Protein AF-A0A7K0WS54-F1 (afdb_monomer)

Foldseek 3Di:
DDDDPDDDPPVNCVVVLVVLCVLVVLVQLVVQLVLCVLLVHQSVVSSLQQVVQQVVCVVVPPDPPDGGHDDSLLSNLNNPQVCLVPDPCNPLQVVLLVVLLVVLLVVCVVVVVLVVLVVCDPVNVVVSVVVSVVSSVLSCLCQQFVDQADDPDSVVRSVRCVVCVVRGDPLSNVLNVQLVVQLVVCCPPPNVSCSNVCSVVVSVVVCVVVVVPSNDDSVNVVDDPDDRDDDDHHDPVCNVSSNVSSNVSSVVVSSVVSVVVVVDDD

Radius of gyration: 20.31 Å; Cα contacts (8 Å, |Δi|>4): 237; chains: 1; bounding box: 54×41×49 Å

Solvent-accessible surface area (backbone atoms only — not comparable to full-atom values): 14912 Å² total; per-residue (Å²): 137,85,91,77,93,77,79,81,55,74,76,73,47,44,65,56,52,51,52,51,50,50,42,52,54,57,44,43,49,63,50,16,30,50,37,8,50,55,20,72,47,64,32,63,59,22,31,49,43,32,57,54,33,36,56,55,29,70,77,71,50,93,52,97,85,66,83,40,61,84,46,69,61,53,19,49,55,51,46,68,41,63,66,46,76,71,41,97,49,36,70,30,43,49,45,29,36,52,52,47,16,51,52,45,41,50,53,39,54,76,70,49,48,68,69,56,56,76,71,59,49,71,69,56,52,55,51,49,53,50,52,42,52,54,52,50,55,45,68,40,45,36,73,36,29,59,34,83,51,74,61,99,44,56,67,53,17,46,53,46,45,68,74,41,66,89,64,46,35,67,66,30,30,48,52,42,52,51,34,52,51,42,26,60,53,27,54,76,40,98,50,36,79,48,14,64,49,53,24,55,50,53,50,53,50,48,41,62,75,68,64,49,78,87,45,89,47,64,64,81,69,68,63,67,94,66,76,80,87,70,93,72,72,58,43,71,89,53,45,80,79,34,48,64,59,12,48,52,48,24,49,55,50,52,54,52,51,49,59,55,51,70,76,54,81,128

Nearest PDB structures (foldseek):
  6ki1-assembly1_A  TM=7.457E-01  e=1.272E-03  Synechocystis sp. PCC 6803
  6ki1-assembly2_B  TM=7.414E-01  e=1.843E-02  Synechocystis sp. PCC 6803

Structure (mmCIF, N/CA/C/O backbone):
data_AF-A0A7K0WS54-F1
#
_entry.id   AF-A0A7K0WS54-F1
#
loop_
_atom_site.group_PDB
_atom_site.id
_atom_site.type_symbol
_atom_site.label_atom_id
_atom_site.label_alt_id
_atom_site.label_comp_id
_atom_site.label_asym_id
_atom_site.label_entity_id
_atom_site.label_seq_id
_atom_site.pdbx_PDB_ins_code
_atom_site.Cartn_x
_atom_site.Cartn_y
_atom_site.Cartn_z
_atom_site.occupancy
_atom_site.B_iso_or_equiv
_atom_site.auth_seq_id
_atom_site.auth_comp_id
_atom_site.auth_asym_id
_atom_site.auth_atom_id
_atom_site.pdbx_PDB_model_num
ATOM 1 N N . MET A 1 1 ? -33.686 -0.704 20.981 1.00 41.41 1 MET A N 1
ATOM 2 C CA . MET A 1 1 ? -34.489 -1.834 21.505 1.00 41.41 1 MET A CA 1
ATOM 3 C C . MET A 1 1 ? -35.125 -2.502 20.296 1.00 41.41 1 MET A C 1
ATOM 5 O O . MET A 1 1 ? -35.564 -1.746 19.440 1.00 41.41 1 MET A O 1
ATOM 9 N N . ASN A 1 2 ? -35.085 -3.841 20.222 1.00 32.50 2 ASN A N 1
ATOM 10 C CA . ASN A 1 2 ? -35.044 -4.740 19.041 1.00 32.50 2 ASN A CA 1
ATOM 11 C C . ASN A 1 2 ? -33.571 -5.113 18.774 1.00 32.50 2 ASN A C 1
ATOM 13 O O . ASN A 1 2 ? -32.865 -4.358 18.126 1.00 32.50 2 ASN A O 1
ATOM 17 N N . THR A 1 3 ? -32.933 -6.088 19.431 1.00 40.28 3 THR A N 1
ATOM 18 C CA . THR A 1 3 ? -33.308 -7.467 19.821 1.00 40.28 3 THR A CA 1
ATOM 19 C C . THR A 1 3 ? -33.375 -8.477 18.665 1.00 40.28 3 THR A C 1
ATOM 21 O O . THR A 1 3 ? -34.248 -9.329 18.671 1.00 40.28 3 THR A O 1
ATOM 24 N N . GLU A 1 4 ? -32.425 -8.442 17.718 1.00 37.56 4 GLU A N 1
ATOM 25 C CA . GLU A 1 4 ? -32.180 -9.572 16.787 1.00 37.56 4 GLU A CA 1
ATOM 26 C C . GLU A 1 4 ? -30.700 -9.993 16.641 1.00 37.56 4 GLU A C 1
ATOM 28 O O . GLU A 1 4 ? -30.373 -10.875 15.858 1.00 37.56 4 GLU A O 1
ATOM 33 N N . ALA A 1 5 ? -29.776 -9.463 17.448 1.00 41.81 5 ALA A N 1
ATOM 34 C CA . ALA A 1 5 ? -28.351 -9.817 17.358 1.00 41.81 5 ALA A CA 1
ATOM 35 C C . ALA A 1 5 ? -27.956 -11.104 18.123 1.00 41.81 5 ALA A C 1
ATOM 37 O O . ALA A 1 5 ? -26.819 -11.221 18.579 1.00 41.81 5 ALA A O 1
ATOM 38 N N . ASN A 1 6 ? -28.876 -12.052 18.352 1.00 46.09 6 ASN A N 1
ATOM 39 C CA . ASN A 1 6 ? -28.563 -13.226 19.178 1.00 46.09 6 ASN A CA 1
ATOM 40 C C . ASN A 1 6 ? -29.439 -14.462 18.877 1.00 46.09 6 ASN A C 1
ATOM 42 O O . ASN A 1 6 ? -30.352 -14.770 19.640 1.00 46.09 6 ASN A O 1
ATOM 46 N N . SER A 1 7 ? -29.159 -15.209 17.797 1.00 41.28 7 SER A N 1
ATOM 47 C CA . SER A 1 7 ? -29.629 -16.611 17.708 1.00 41.28 7 SER A CA 1
ATOM 48 C C . SER A 1 7 ? -28.859 -17.576 16.789 1.00 41.28 7 SER A C 1
ATOM 50 O O . SER A 1 7 ? -29.160 -18.768 16.811 1.00 41.28 7 SER A O 1
ATOM 52 N N . THR A 1 8 ? -27.810 -17.178 16.060 1.00 47.66 8 THR A N 1
ATOM 53 C CA . THR A 1 8 ? -26.902 -18.175 15.456 1.00 47.66 8 THR A CA 1
ATOM 54 C C . THR A 1 8 ? -25.847 -18.574 16.482 1.00 47.66 8 THR A C 1
ATOM 56 O O . THR A 1 8 ? -24.913 -17.825 16.759 1.00 47.66 8 THR A O 1
ATOM 59 N N . SER A 1 9 ? -26.015 -19.748 17.098 1.00 48.16 9 SER A N 1
ATOM 60 C CA . SER A 1 9 ? -25.064 -20.335 18.053 1.00 48.16 9 SER A CA 1
ATOM 61 C C . SER A 1 9 ? -23.615 -20.145 17.582 1.00 48.16 9 SER A C 1
ATOM 63 O O . SER A 1 9 ? -23.278 -20.598 16.487 1.00 48.16 9 SER A O 1
ATOM 65 N N . LYS A 1 10 ? -22.746 -19.540 18.412 1.00 59.47 10 LYS A N 1
ATOM 66 C CA . LYS A 1 10 ? -21.295 -19.342 18.157 1.00 59.47 10 LYS A CA 1
ATOM 67 C C . LYS A 1 10 ? -20.573 -20.600 17.646 1.00 59.47 10 LYS A C 1
ATOM 69 O O . LYS A 1 10 ? -19.532 -20.506 17.009 1.00 59.47 10 LYS A O 1
ATOM 74 N N . ARG A 1 11 ? -21.109 -21.796 17.924 1.00 61.78 11 ARG A N 1
ATOM 75 C CA . ARG A 1 11 ? -20.569 -23.078 17.435 1.00 61.78 11 ARG A CA 1
ATOM 76 C C . ARG A 1 11 ? -20.927 -23.383 15.975 1.00 61.78 11 ARG A C 1
ATOM 78 O O . ARG A 1 11 ? -20.179 -24.097 15.318 1.00 61.78 11 ARG A O 1
ATOM 85 N N . SER A 1 12 ? -22.048 -22.862 15.475 1.00 66.69 12 SER A N 1
ATOM 86 C CA . SER A 1 12 ? -22.512 -23.062 14.093 1.00 66.69 12 SER A CA 1
ATOM 87 C C . SER A 1 12 ? -21.751 -22.199 13.079 1.00 66.69 12 SER A C 1
ATOM 89 O O . SER A 1 12 ? -21.496 -22.647 11.960 1.00 66.69 12 SER A O 1
ATOM 91 N N . THR A 1 13 ? -21.308 -21.003 13.483 1.00 81.62 13 THR A N 1
ATOM 92 C CA . THR A 1 13 ? -20.538 -20.098 12.617 1.00 81.62 13 THR A CA 1
ATOM 93 C C . THR A 1 13 ? -19.043 -20.386 12.660 1.00 81.62 13 THR A C 1
ATOM 95 O O . THR A 1 13 ? -18.383 -20.192 11.651 1.00 81.62 13 THR A O 1
ATOM 98 N N . PHE A 1 14 ? -18.516 -20.978 13.742 1.00 85.75 14 PHE A N 1
ATOM 99 C CA . PHE A 1 14 ? -17.076 -21.216 13.919 1.00 85.75 14 PHE A CA 1
ATOM 100 C C . PHE A 1 14 ? -16.382 -21.866 12.712 1.00 85.75 14 PHE A C 1
ATOM 102 O O . PHE A 1 14 ? -15.294 -21.447 12.333 1.00 85.75 14 PHE A O 1
ATOM 109 N N . ARG A 1 15 ? -16.996 -22.879 12.081 1.00 87.06 15 ARG A N 1
ATOM 110 C CA . ARG A 1 15 ? -16.405 -23.531 10.895 1.00 87.06 15 ARG A CA 1
ATOM 111 C C . ARG A 1 15 ? -16.358 -22.589 9.690 1.00 87.06 15 ARG A C 1
ATOM 113 O O . ARG A 1 15 ? -15.363 -22.578 8.972 1.00 87.06 15 ARG A O 1
ATOM 120 N N . HIS A 1 16 ? -17.415 -21.805 9.494 1.00 86.25 16 HIS A N 1
ATOM 121 C CA . HIS A 1 16 ? -17.507 -20.821 8.421 1.00 86.25 16 HIS A CA 1
ATOM 122 C C . HIS A 1 16 ? -16.521 -19.672 8.666 1.00 86.25 16 HIS A C 1
ATOM 124 O O . HIS A 1 16 ? -15.717 -19.378 7.786 1.00 86.25 16 HIS A O 1
ATOM 130 N N . ASP A 1 17 ? -16.479 -19.136 9.886 1.00 88.38 17 ASP A N 1
ATOM 131 C CA . ASP A 1 17 ? -15.574 -18.061 10.303 1.00 88.38 17 ASP A CA 1
ATOM 132 C C . ASP A 1 17 ? -14.103 -18.492 10.199 1.00 88.38 17 ASP A C 1
ATOM 134 O O . ASP A 1 17 ? -13.273 -17.750 9.680 1.00 88.38 17 ASP A O 1
ATOM 138 N N . ALA A 1 18 ? -13.775 -19.722 10.611 1.00 89.88 18 ALA A N 1
ATOM 139 C CA . ALA A 1 18 ? -12.428 -20.271 10.474 1.00 89.88 18 ALA A CA 1
ATOM 140 C C . ALA A 1 18 ? -12.023 -20.441 9.002 1.00 89.88 18 ALA A C 1
ATOM 142 O O . ALA A 1 18 ? -10.899 -20.104 8.633 1.00 89.88 18 ALA A O 1
ATOM 143 N N . SER A 1 19 ? -12.931 -20.930 8.150 1.00 90.06 19 SER A N 1
ATOM 144 C CA . SER A 1 19 ? -12.656 -21.071 6.716 1.00 90.06 19 SER A CA 1
ATOM 145 C C . SER A 1 19 ? -12.472 -19.716 6.026 1.00 90.06 19 SER A C 1
ATOM 147 O O . SER A 1 19 ? -11.516 -19.540 5.274 1.00 90.06 19 SER A O 1
ATOM 149 N N . ALA A 1 20 ? -13.320 -18.734 6.341 1.00 88.12 20 ALA A N 1
ATOM 150 C CA . ALA A 1 20 ? -13.227 -17.381 5.809 1.00 88.12 20 ALA A CA 1
ATOM 151 C C . ALA A 1 20 ? -11.957 -16.674 6.301 1.00 88.12 20 ALA A C 1
ATOM 153 O O . ALA A 1 20 ? -11.246 -16.068 5.505 1.00 88.12 20 ALA A O 1
ATOM 154 N N . GLY A 1 21 ? -11.626 -16.811 7.588 1.00 89.69 21 GLY A N 1
ATOM 155 C CA . GLY A 1 21 ? -10.404 -16.271 8.176 1.00 89.69 21 GLY A CA 1
ATOM 156 C C . GLY A 1 21 ? -9.136 -16.876 7.572 1.00 89.69 21 GLY A C 1
ATOM 157 O O . GLY A 1 21 ? -8.181 -16.149 7.319 1.00 89.69 21 GLY A O 1
ATOM 158 N N . LEU A 1 22 ? -9.130 -18.179 7.272 1.00 91.81 22 LEU A N 1
ATOM 159 C CA . LEU A 1 22 ? -8.006 -18.830 6.593 1.00 91.81 22 LEU A CA 1
ATOM 160 C C . LEU A 1 22 ? -7.841 -18.314 5.160 1.00 91.81 22 LEU A C 1
ATOM 162 O O . LEU A 1 22 ? -6.728 -18.000 4.749 1.00 91.81 22 LEU A O 1
ATOM 166 N N . VAL A 1 23 ? -8.939 -18.190 4.414 1.00 91.31 23 VAL A N 1
ATOM 167 C CA . VAL A 1 23 ? -8.938 -17.630 3.055 1.00 91.31 23 VAL A CA 1
ATOM 168 C C . VAL A 1 23 ? -8.426 -16.187 3.058 1.00 91.31 23 VAL A C 1
ATOM 170 O O . VAL A 1 23 ? -7.493 -15.874 2.322 1.00 91.31 23 VAL A O 1
ATOM 173 N N . LEU A 1 24 ? -8.980 -15.328 3.920 1.00 89.69 24 LEU A N 1
ATOM 174 C CA . LEU A 1 24 ? -8.547 -13.935 4.080 1.00 89.69 24 LEU A CA 1
ATOM 175 C C . LEU A 1 24 ? -7.081 -13.850 4.521 1.00 89.69 24 LEU A C 1
ATOM 177 O O . LEU A 1 24 ? -6.331 -13.014 4.025 1.00 89.69 24 LEU A O 1
ATOM 181 N N . GLY A 1 25 ? -6.657 -14.747 5.414 1.00 91.31 25 GLY A N 1
ATOM 182 C CA . GLY A 1 25 ? -5.275 -14.872 5.858 1.00 91.31 25 GLY A CA 1
ATOM 183 C C . GLY A 1 25 ? -4.332 -15.210 4.706 1.00 91.31 25 GLY A C 1
ATOM 184 O O . GLY A 1 25 ? -3.322 -14.534 4.528 1.00 91.31 25 GLY A O 1
ATOM 185 N N . LEU A 1 26 ? -4.677 -16.186 3.864 1.00 92.75 26 LEU A N 1
ATOM 186 C CA . LEU A 1 26 ? -3.876 -16.518 2.684 1.00 92.75 26 LEU A CA 1
ATOM 187 C C . LEU A 1 26 ? -3.842 -15.371 1.671 1.00 92.75 26 LEU A C 1
ATOM 189 O O . LEU A 1 26 ? -2.788 -15.097 1.105 1.00 92.75 26 LEU A O 1
ATOM 193 N N . GLN A 1 27 ? -4.965 -14.683 1.469 1.00 91.12 27 GLN A N 1
ATOM 194 C CA . GLN A 1 27 ? -5.063 -13.556 0.543 1.00 91.12 27 GLN A CA 1
ATOM 195 C C . GLN A 1 27 ? -4.278 -12.327 1.024 1.00 91.12 27 GLN A C 1
ATOM 197 O O . GLN A 1 27 ? -3.690 -11.623 0.206 1.00 91.12 27 GLN A O 1
ATOM 202 N N . SER A 1 28 ? -4.202 -12.108 2.340 1.00 91.31 28 SER A N 1
ATOM 203 C CA . SER A 1 28 ? -3.464 -10.985 2.928 1.00 91.31 28 SER A CA 1
ATOM 204 C C . SER A 1 28 ? -1.956 -11.029 2.682 1.00 91.31 28 SER A C 1
ATOM 206 O O . SER A 1 28 ? -1.306 -9.988 2.730 1.00 91.31 28 SER A O 1
ATOM 208 N N . VAL A 1 29 ? -1.386 -12.206 2.395 1.00 91.62 29 VAL A N 1
ATOM 209 C CA . VAL A 1 29 ? 0.052 -12.346 2.133 1.00 91.62 29 VAL A CA 1
ATOM 210 C C . VAL A 1 29 ? 0.468 -11.648 0.830 1.00 91.62 29 VAL A C 1
ATOM 212 O O . VAL A 1 29 ? 1.259 -10.705 0.906 1.00 91.62 29 VAL A O 1
ATOM 215 N N . PRO A 1 30 ? -0.034 -12.043 -0.360 1.00 91.50 30 PRO A N 1
ATOM 216 C CA . PRO A 1 30 ? 0.305 -11.350 -1.599 1.00 91.50 30 PRO A CA 1
ATOM 217 C C . PRO A 1 30 ? -0.182 -9.898 -1.599 1.00 91.50 30 PRO A C 1
ATOM 219 O O . PRO A 1 30 ? 0.532 -9.030 -2.093 1.00 91.50 30 PRO A O 1
ATOM 222 N N . ASP A 1 31 ? -1.347 -9.617 -1.010 1.00 92.00 31 ASP A N 1
ATOM 223 C CA . ASP A 1 31 ? -1.914 -8.265 -0.973 1.00 92.00 31 ASP A CA 1
ATOM 224 C C . ASP A 1 31 ? -1.082 -7.307 -0.099 1.00 92.00 31 ASP A C 1
ATOM 226 O O . ASP A 1 31 ? -0.750 -6.191 -0.504 1.00 92.00 31 ASP A O 1
ATOM 230 N N . GLY A 1 32 ? -0.624 -7.770 1.068 1.00 92.62 32 GLY A N 1
ATOM 231 C CA . GLY A 1 32 ? 0.274 -7.011 1.938 1.00 92.62 32 GLY A CA 1
ATOM 232 C C . GLY A 1 32 ? 1.630 -6.732 1.283 1.00 92.62 32 GLY A C 1
ATOM 233 O O . GLY A 1 32 ? 2.123 -5.604 1.352 1.00 92.62 32 GLY A O 1
ATOM 234 N N . LEU A 1 33 ? 2.212 -7.720 0.593 1.00 92.50 33 LEU A N 1
ATOM 235 C CA . LEU A 1 33 ? 3.459 -7.539 -0.163 1.00 92.50 33 LEU A CA 1
ATOM 236 C C . LEU A 1 33 ? 3.283 -6.528 -1.305 1.00 92.50 33 LEU A C 1
ATOM 238 O O . LEU A 1 33 ? 4.101 -5.617 -1.453 1.00 92.50 33 LEU A O 1
ATOM 242 N N . ALA A 1 34 ? 2.195 -6.646 -2.071 1.00 91.12 34 ALA A N 1
ATOM 243 C CA . ALA A 1 34 ? 1.856 -5.718 -3.145 1.00 91.12 34 ALA A CA 1
ATOM 244 C C . ALA A 1 34 ? 1.622 -4.295 -2.617 1.00 91.12 34 ALA A C 1
ATOM 246 O O . ALA A 1 34 ? 2.094 -3.332 -3.216 1.00 91.12 34 ALA A O 1
ATOM 247 N N . THR A 1 35 ? 0.966 -4.153 -1.464 1.00 91.94 35 THR A N 1
ATOM 248 C CA . THR A 1 35 ? 0.741 -2.861 -0.799 1.00 91.94 35 THR A CA 1
ATOM 249 C C . THR A 1 35 ? 2.061 -2.217 -0.360 1.00 91.94 35 THR A C 1
ATOM 251 O O . THR A 1 35 ? 2.243 -1.012 -0.534 1.00 91.94 35 THR A O 1
ATOM 254 N N . GLY A 1 36 ? 3.014 -3.000 0.158 1.00 92.00 36 GLY A N 1
ATOM 255 C CA . GLY A 1 36 ? 4.359 -2.509 0.478 1.00 92.00 36 GLY A CA 1
ATOM 256 C C . GLY A 1 36 ? 5.124 -2.031 -0.763 1.00 92.00 36 GLY A C 1
ATOM 257 O O . GLY A 1 36 ? 5.692 -0.939 -0.755 1.00 92.00 36 GLY A O 1
ATOM 258 N N . LEU A 1 37 ? 5.058 -2.794 -1.861 1.00 90.75 37 LEU A N 1
ATOM 259 C CA . LEU A 1 37 ? 5.630 -2.398 -3.155 1.00 90.75 37 LEU A CA 1
ATOM 260 C C . LEU A 1 37 ? 4.986 -1.121 -3.707 1.00 90.75 37 LEU A C 1
ATOM 262 O O . 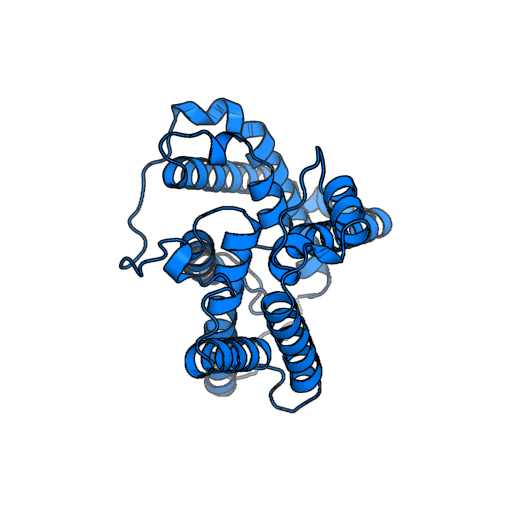LEU A 1 37 ? 5.688 -0.212 -4.144 1.00 90.75 37 LEU A O 1
ATOM 266 N N . LEU A 1 38 ? 3.656 -1.029 -3.648 1.00 89.94 38 LEU A N 1
ATOM 267 C CA . LEU A 1 38 ? 2.885 0.156 -4.034 1.00 89.94 38 LEU A CA 1
ATOM 268 C C . LEU A 1 38 ? 3.305 1.394 -3.243 1.00 89.94 38 LEU A C 1
ATOM 270 O O . LEU A 1 38 ? 3.328 2.489 -3.799 1.00 89.94 38 LEU A O 1
ATOM 274 N N . ALA A 1 39 ? 3.642 1.213 -1.967 1.00 91.19 39 ALA A N 1
ATOM 275 C CA . ALA A 1 39 ? 4.134 2.263 -1.090 1.00 91.19 39 ALA A CA 1
ATOM 276 C C . ALA A 1 39 ? 5.604 2.639 -1.328 1.00 91.19 39 ALA A C 1
ATOM 278 O O . ALA A 1 39 ? 6.087 3.586 -0.715 1.00 91.19 39 ALA A O 1
ATOM 279 N N . GLY A 1 40 ? 6.322 1.931 -2.207 1.00 88.75 40 GLY A N 1
ATOM 280 C CA . GLY A 1 40 ? 7.741 2.177 -2.465 1.00 88.75 40 GLY A CA 1
ATOM 281 C C . GLY A 1 40 ? 8.639 1.840 -1.272 1.00 88.75 40 GLY A C 1
ATOM 282 O O . GLY A 1 40 ? 9.717 2.417 -1.131 1.00 88.75 40 GLY A O 1
ATOM 283 N N . VAL A 1 41 ? 8.188 0.937 -0.399 1.00 90.25 41 VAL A N 1
ATOM 284 C CA . VAL A 1 41 ? 8.896 0.512 0.816 1.00 90.25 41 VAL A CA 1
ATOM 285 C C . VAL A 1 41 ? 9.228 -0.973 0.740 1.00 90.25 41 VAL A C 1
ATOM 287 O O . VAL A 1 41 ? 8.824 -1.667 -0.192 1.00 90.25 41 VAL A O 1
ATOM 290 N N . ASN A 1 42 ? 9.947 -1.493 1.739 1.00 89.69 42 ASN A N 1
ATOM 291 C CA . ASN A 1 42 ? 10.173 -2.932 1.834 1.00 89.69 42 ASN A CA 1
ATOM 292 C C . ASN A 1 42 ? 8.815 -3.680 1.828 1.00 89.69 42 ASN A C 1
ATOM 294 O O . ASN A 1 42 ? 7.979 -3.387 2.687 1.00 89.69 42 ASN A O 1
ATOM 298 N N . PRO A 1 43 ? 8.587 -4.654 0.925 1.00 91.12 43 PRO A N 1
ATOM 299 C CA . PRO A 1 43 ? 7.325 -5.397 0.832 1.00 91.12 43 PRO A CA 1
ATOM 300 C C . PRO A 1 43 ? 6.881 -6.033 2.153 1.00 91.12 43 PRO A C 1
ATOM 302 O O . PRO A 1 43 ? 5.688 -6.073 2.460 1.00 91.12 43 PRO A O 1
ATOM 305 N N . LEU A 1 44 ? 7.836 -6.464 2.986 1.00 90.50 44 LEU A N 1
ATOM 306 C CA . LEU A 1 44 ? 7.545 -7.028 4.304 1.00 90.50 44 LEU A CA 1
ATOM 307 C C . LEU A 1 44 ? 6.907 -6.012 5.250 1.00 90.50 44 LEU A C 1
ATOM 309 O O . LEU A 1 44 ? 6.134 -6.410 6.112 1.00 90.50 44 LEU A O 1
ATOM 313 N N . ALA A 1 45 ? 7.166 -4.711 5.088 1.00 90.56 45 ALA A N 1
ATOM 314 C CA . ALA A 1 45 ? 6.507 -3.687 5.895 1.00 90.56 45 ALA A CA 1
ATOM 315 C C . ALA A 1 45 ? 4.988 -3.673 5.654 1.00 90.56 45 ALA A C 1
ATOM 317 O O . ALA A 1 45 ? 4.222 -3.511 6.603 1.00 90.56 45 ALA A O 1
ATOM 318 N N . GLY A 1 46 ? 4.546 -3.908 4.413 1.00 92.19 46 GLY A N 1
ATOM 319 C CA . GLY A 1 46 ? 3.126 -4.050 4.087 1.00 92.19 46 GLY A CA 1
ATOM 320 C C . GLY A 1 46 ? 2.520 -5.314 4.701 1.00 92.19 46 GLY A C 1
ATOM 321 O O . GLY A 1 46 ? 1.486 -5.241 5.366 1.00 92.19 46 GLY A O 1
ATOM 322 N N . LEU A 1 47 ? 3.217 -6.451 4.584 1.00 91.56 47 LEU A N 1
ATOM 323 C CA . LEU A 1 47 ? 2.816 -7.713 5.218 1.00 91.56 47 LEU A CA 1
ATOM 324 C C . LEU A 1 47 ? 2.706 -7.587 6.749 1.00 91.56 47 LEU A C 1
ATOM 326 O O . LEU A 1 47 ? 1.700 -7.982 7.339 1.00 91.56 47 LEU A O 1
ATOM 330 N N . TYR A 1 48 ? 3.702 -6.987 7.403 1.00 91.12 48 TYR A N 1
ATOM 331 C CA . TYR A 1 48 ? 3.682 -6.734 8.846 1.00 91.12 48 TYR A CA 1
ATOM 332 C C . TYR A 1 48 ? 2.576 -5.758 9.245 1.00 91.12 48 TYR A C 1
ATOM 334 O O . TYR A 1 48 ? 1.933 -5.959 10.276 1.00 91.12 48 TYR A O 1
ATOM 342 N N . GLY A 1 49 ? 2.308 -4.745 8.417 1.00 91.06 49 GLY A N 1
ATOM 343 C CA . GLY A 1 49 ? 1.176 -3.842 8.593 1.00 91.06 49 GLY A CA 1
ATOM 344 C C . GLY A 1 49 ? -0.157 -4.590 8.618 1.00 91.06 49 GLY A C 1
ATOM 345 O O . GLY A 1 49 ? -0.981 -4.332 9.490 1.00 91.06 49 GLY A O 1
ATOM 346 N N . TYR A 1 50 ? -0.346 -5.573 7.735 1.00 91.00 50 TYR A N 1
ATOM 347 C CA . TYR A 1 50 ? -1.543 -6.419 7.725 1.00 91.00 50 TYR A CA 1
ATOM 348 C C . TYR A 1 50 ? -1.606 -7.336 8.949 1.00 91.00 50 TYR A C 1
ATOM 350 O O . TYR A 1 50 ? -2.668 -7.454 9.556 1.00 91.00 50 TYR A O 1
ATOM 358 N N . MET A 1 51 ? -0.487 -7.945 9.355 1.00 90.50 51 MET A N 1
ATOM 359 C CA . MET A 1 51 ? -0.439 -8.796 10.550 1.00 90.50 51 MET A CA 1
ATOM 360 C C . MET A 1 51 ? -0.831 -8.022 11.816 1.00 90.50 51 MET A C 1
ATOM 362 O O . MET A 1 51 ? -1.731 -8.433 12.548 1.00 90.50 51 MET A O 1
ATOM 366 N N . VAL A 1 52 ? -0.179 -6.884 12.070 1.00 90.38 52 VAL A N 1
ATOM 367 C CA . VAL A 1 52 ? -0.433 -6.062 13.262 1.00 90.38 52 VAL A CA 1
ATOM 368 C C . VAL A 1 52 ? -1.791 -5.362 13.163 1.00 90.38 52 VAL A C 1
ATOM 370 O O . VAL A 1 52 ? -2.538 -5.322 14.142 1.00 90.38 52 VAL A O 1
ATOM 373 N N . GLY A 1 53 ? -2.144 -4.850 11.982 1.00 89.88 53 GLY A N 1
ATOM 374 C CA . GLY A 1 53 ? -3.411 -4.171 11.707 1.00 89.88 53 GLY A CA 1
ATOM 375 C C . GLY A 1 53 ? -4.622 -5.083 11.877 1.00 89.88 53 GLY A C 1
ATOM 376 O O . GLY A 1 53 ? -5.570 -4.708 12.558 1.00 89.88 53 GLY A O 1
ATOM 377 N N . THR A 1 54 ? -4.564 -6.313 11.362 1.00 88.94 54 THR A N 1
ATOM 378 C CA . THR A 1 54 ? -5.669 -7.276 11.491 1.00 88.94 54 THR A CA 1
ATOM 379 C C . THR A 1 54 ? -5.869 -7.686 12.949 1.00 88.94 54 THR A C 1
ATOM 381 O O . THR A 1 54 ? -6.999 -7.692 13.434 1.00 88.94 54 THR A O 1
ATOM 384 N N . VAL A 1 55 ? -4.784 -7.974 13.682 1.00 89.06 55 VAL A N 1
ATOM 385 C CA . VAL A 1 55 ? -4.864 -8.357 15.103 1.00 89.06 55 VAL A CA 1
ATOM 386 C C . VAL A 1 55 ? -5.388 -7.200 15.951 1.00 89.06 55 VAL A C 1
ATOM 388 O O . VAL A 1 55 ? -6.337 -7.379 16.707 1.00 89.06 55 VAL A O 1
ATOM 391 N N . SER A 1 56 ? -4.817 -6.002 15.812 1.00 88.94 56 SER A N 1
ATOM 392 C CA . SER A 1 56 ? -5.275 -4.820 16.560 1.00 88.94 56 SER A CA 1
ATOM 393 C C . SER A 1 56 ? -6.709 -4.419 16.191 1.00 88.94 56 SER A C 1
ATOM 395 O O . SER A 1 56 ? -7.506 -4.078 17.069 1.00 88.94 56 SER A O 1
ATOM 397 N N . GLY A 1 57 ? -7.064 -4.531 14.911 1.00 87.06 57 GLY A N 1
ATOM 398 C CA . GLY A 1 57 ? -8.401 -4.295 14.387 1.00 87.06 57 GLY A CA 1
ATOM 399 C C . GLY A 1 57 ? -9.435 -5.262 14.948 1.00 87.06 57 GLY A C 1
ATOM 400 O O . GLY A 1 57 ? -10.516 -4.812 15.314 1.00 87.06 57 GLY A O 1
ATOM 401 N N . ALA A 1 58 ? -9.102 -6.545 15.106 1.00 86.44 58 ALA A N 1
ATOM 402 C CA . ALA A 1 58 ? -10.012 -7.546 15.665 1.00 86.44 58 ALA A CA 1
ATOM 403 C C . ALA A 1 58 ? -10.465 -7.222 17.102 1.00 86.4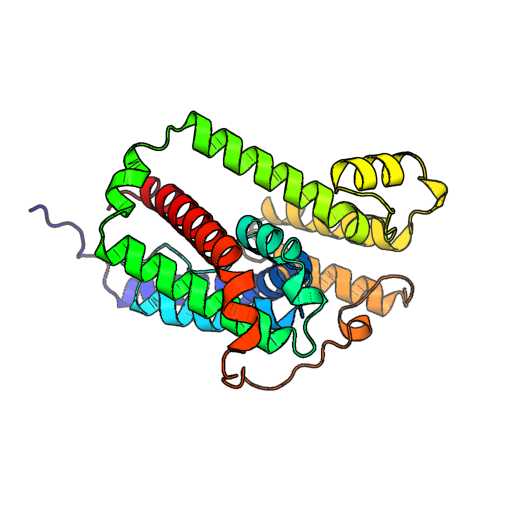4 58 ALA A C 1
ATOM 405 O O . ALA A 1 58 ? -11.584 -7.560 17.479 1.00 86.44 58 ALA A O 1
ATOM 406 N N . PHE A 1 59 ? -9.625 -6.546 17.895 1.00 86.69 59 PHE A N 1
ATOM 407 C CA . PHE A 1 59 ? -9.985 -6.099 19.248 1.00 86.69 59 PHE A CA 1
ATOM 408 C C . PHE A 1 59 ? -10.649 -4.718 19.287 1.00 86.69 59 PHE A C 1
ATOM 410 O O . PHE A 1 59 ? -11.393 -4.429 20.221 1.00 86.69 59 PHE A O 1
ATOM 417 N N . SER A 1 60 ? -10.358 -3.858 18.308 1.00 84.94 60 SER A N 1
ATOM 418 C CA . SER A 1 60 ? -10.737 -2.436 18.353 1.00 84.94 60 SER A CA 1
ATOM 419 C C . SER A 1 60 ? -11.953 -2.094 17.489 1.00 84.94 60 SER A C 1
ATOM 421 O O . SER A 1 60 ? -12.570 -1.046 17.676 1.00 84.94 60 SER A O 1
ATOM 423 N N . THR A 1 61 ? -12.288 -2.944 16.521 1.00 82.56 61 THR A N 1
ATOM 424 C CA . THR A 1 61 ? -13.340 -2.689 15.531 1.00 82.56 61 THR A CA 1
ATOM 425 C C . THR A 1 61 ? -14.695 -3.146 16.055 1.00 82.56 61 THR A C 1
ATOM 427 O O . THR A 1 61 ? -14.828 -4.229 16.616 1.00 82.56 61 THR A O 1
ATOM 430 N N . SER A 1 62 ? -15.727 -2.327 15.847 1.00 75.88 62 SER A N 1
ATOM 431 C CA . SER A 1 62 ? -17.101 -2.630 16.266 1.00 75.88 62 SER A CA 1
ATOM 432 C C . SER A 1 62 ? -17.875 -3.526 15.290 1.00 75.88 62 SER A C 1
ATOM 434 O O . SER A 1 62 ? -18.923 -4.048 15.658 1.00 75.88 62 SER A O 1
ATOM 436 N N . SER A 1 63 ? -17.379 -3.705 14.061 1.00 78.50 63 SER A N 1
ATOM 437 C CA . SER A 1 63 ? -17.974 -4.557 13.024 1.00 78.50 63 SER A CA 1
ATOM 438 C C . SER A 1 63 ? -17.229 -5.883 12.886 1.00 78.50 63 SER A C 1
ATOM 440 O O . SER A 1 63 ? -16.016 -5.901 12.684 1.00 78.50 63 SER A O 1
ATOM 442 N N . SER A 1 64 ? -17.969 -6.994 12.912 1.00 72.12 64 SER A N 1
ATOM 443 C CA . SER A 1 64 ? -17.434 -8.342 12.681 1.00 72.12 64 SER A CA 1
ATOM 444 C C . SER A 1 64 ? -17.057 -8.619 11.222 1.00 72.12 64 SER A C 1
ATOM 446 O O . SER A 1 64 ? -16.387 -9.610 10.953 1.00 72.12 64 SER A O 1
ATOM 448 N N . PHE A 1 65 ? -17.490 -7.773 10.282 1.00 76.06 65 PHE A N 1
ATOM 449 C CA . PHE A 1 65 ? -17.269 -7.963 8.843 1.00 76.06 65 PHE A CA 1
ATOM 450 C C . PHE A 1 65 ? -16.152 -7.080 8.274 1.00 76.06 65 PHE A C 1
ATOM 452 O O . PHE A 1 65 ? -15.766 -7.250 7.119 1.00 76.06 65 PHE A O 1
ATOM 459 N N . MET A 1 66 ? -15.630 -6.132 9.057 1.00 80.38 66 MET A N 1
ATOM 460 C CA . MET A 1 66 ? -14.618 -5.191 8.588 1.00 80.38 66 MET A CA 1
ATOM 461 C C . MET A 1 66 ? -13.207 -5.707 8.890 1.00 80.38 66 MET A C 1
ATOM 463 O O . MET A 1 66 ? -12.800 -5.797 10.046 1.00 80.38 66 MET A O 1
ATOM 467 N N . ALA A 1 67 ? -12.442 -6.002 7.839 1.00 80.31 67 ALA A N 1
ATOM 468 C CA . ALA A 1 67 ? -11.018 -6.300 7.950 1.00 80.31 67 ALA A CA 1
ATOM 469 C C . ALA A 1 67 ? -10.202 -4.996 7.978 1.00 80.31 67 ALA A C 1
ATOM 471 O O . ALA A 1 67 ? -10.355 -4.139 7.108 1.00 80.31 67 ALA A O 1
ATOM 472 N N . VAL A 1 68 ? -9.330 -4.841 8.978 1.00 85.88 68 VAL A N 1
ATOM 473 C CA . VAL A 1 68 ? -8.467 -3.658 9.126 1.00 85.88 68 VAL A CA 1
ATOM 474 C C . VAL A 1 68 ? -7.120 -3.921 8.469 1.00 85.88 68 VAL A C 1
ATOM 476 O O . VAL A 1 68 ? -6.304 -4.684 8.987 1.00 85.88 68 VAL A O 1
ATOM 479 N N . GLN A 1 69 ? -6.898 -3.292 7.318 1.00 87.12 69 GLN A N 1
ATOM 480 C CA . GLN A 1 69 ? -5.730 -3.508 6.467 1.00 87.12 69 GLN A CA 1
ATOM 481 C C . GLN A 1 69 ? -5.305 -2.204 5.773 1.00 87.12 69 GLN A C 1
ATOM 483 O O . GLN A 1 69 ? -6.070 -1.238 5.704 1.00 87.12 69 GLN A O 1
ATOM 488 N N . GLY A 1 70 ? -4.064 -2.160 5.280 1.00 85.56 70 GLY A N 1
ATOM 489 C CA . GLY A 1 70 ? -3.571 -1.029 4.491 1.00 85.56 70 GLY A CA 1
ATOM 490 C C . GLY A 1 70 ? -4.247 -0.983 3.121 1.00 85.56 70 GLY A C 1
ATOM 491 O O . GLY A 1 70 ? -4.384 -2.009 2.468 1.00 85.56 70 GLY A O 1
ATOM 492 N N . THR A 1 71 ? -4.655 0.201 2.670 1.00 89.62 71 THR A N 1
ATOM 493 C CA . THR A 1 71 ? -5.333 0.368 1.370 1.00 89.62 71 THR A CA 1
ATOM 494 C C . THR A 1 71 ? -4.359 0.816 0.285 1.00 89.62 71 THR A C 1
ATOM 496 O O . THR A 1 71 ? -3.384 1.515 0.571 1.00 89.62 71 THR A O 1
ATOM 499 N N . GLY A 1 72 ? -4.664 0.511 -0.982 1.00 89.06 72 GLY A N 1
ATOM 500 C CA . GLY A 1 72 ? -3.902 1.035 -2.122 1.00 89.06 72 GLY A CA 1
ATOM 501 C C . GLY A 1 72 ? -3.821 2.569 -2.127 1.00 89.06 72 GLY A C 1
ATOM 502 O O . GLY A 1 72 ? -2.774 3.128 -2.438 1.00 89.06 72 GLY A O 1
ATOM 503 N N . ALA A 1 73 ? -4.878 3.261 -1.682 1.00 88.81 73 ALA A N 1
ATOM 504 C CA . ALA A 1 73 ? -4.878 4.717 -1.519 1.00 88.81 73 ALA A CA 1
ATOM 505 C C . ALA A 1 73 ? -3.809 5.196 -0.524 1.00 88.81 73 ALA A C 1
ATOM 507 O O . ALA A 1 73 ? -3.043 6.111 -0.822 1.00 88.81 73 ALA A O 1
ATOM 508 N N . MET A 1 74 ? -3.743 4.561 0.652 1.00 92.62 74 MET A N 1
ATOM 509 C CA . MET A 1 74 ? -2.735 4.873 1.667 1.00 92.62 74 MET A CA 1
ATOM 510 C C . MET A 1 74 ? -1.333 4.560 1.162 1.00 92.62 74 MET A C 1
ATOM 512 O O . MET A 1 74 ? -0.445 5.391 1.316 1.00 92.62 74 MET A O 1
ATOM 516 N N . ALA A 1 75 ? -1.137 3.401 0.529 1.00 92.94 75 ALA A N 1
ATOM 517 C CA . ALA A 1 75 ? 0.154 3.026 -0.032 1.00 92.94 75 ALA A CA 1
ATOM 518 C C . ALA A 1 75 ? 0.646 4.077 -1.030 1.00 92.94 75 ALA A C 1
ATOM 520 O O . ALA A 1 75 ? 1.781 4.530 -0.953 1.00 92.94 75 ALA A O 1
ATOM 521 N N . MET A 1 76 ? -0.237 4.556 -1.904 1.00 88.88 76 MET A N 1
ATOM 522 C CA . MET A 1 76 ? 0.133 5.561 -2.895 1.00 88.88 76 MET A CA 1
ATOM 523 C C . MET A 1 76 ? 0.503 6.907 -2.271 1.00 88.88 76 MET A C 1
ATOM 525 O O . MET A 1 76 ? 1.405 7.555 -2.791 1.00 88.88 76 MET A O 1
ATOM 529 N N . LEU A 1 77 ? -0.142 7.302 -1.167 1.00 91.06 77 LEU A N 1
ATOM 530 C CA . LEU A 1 77 ? 0.270 8.478 -0.397 1.00 91.06 77 LEU A CA 1
ATOM 531 C C . LEU A 1 77 ? 1.636 8.278 0.255 1.00 91.06 77 LEU A C 1
ATOM 533 O O . LEU A 1 77 ? 2.457 9.186 0.208 1.00 91.06 77 LEU A O 1
ATOM 537 N N . VAL A 1 78 ? 1.891 7.101 0.837 1.00 94.19 78 VAL A N 1
ATOM 538 C CA . VAL A 1 78 ? 3.194 6.754 1.425 1.00 94.19 78 VAL A CA 1
ATOM 539 C C . VAL A 1 78 ? 4.298 6.832 0.366 1.00 94.19 78 VAL A C 1
ATOM 541 O O . VAL A 1 78 ? 5.344 7.414 0.636 1.00 94.19 78 VAL A O 1
ATOM 544 N N . ALA A 1 79 ? 4.044 6.345 -0.852 1.00 90.06 79 ALA A N 1
ATOM 545 C CA . ALA A 1 79 ? 5.005 6.391 -1.957 1.00 90.06 79 ALA A CA 1
ATOM 546 C C . ALA A 1 79 ? 5.445 7.813 -2.343 1.00 90.06 79 ALA A C 1
ATOM 548 O O . ALA A 1 79 ? 6.561 7.997 -2.828 1.00 90.06 79 ALA A O 1
ATOM 549 N N . ASP A 1 80 ? 4.592 8.813 -2.110 1.00 88.62 80 ASP A N 1
ATOM 550 C CA . ASP A 1 80 ? 4.864 10.211 -2.452 1.00 88.62 80 ASP A CA 1
ATOM 551 C C . ASP A 1 80 ? 5.556 10.985 -1.303 1.00 88.62 80 ASP A C 1
ATOM 553 O O . ASP A 1 80 ? 5.912 12.155 -1.458 1.00 88.62 80 ASP A O 1
ATOM 557 N N . VAL A 1 81 ? 5.805 10.353 -0.146 1.00 92.69 81 VAL A N 1
ATOM 558 C CA . VAL A 1 81 ? 6.515 10.985 0.980 1.00 92.69 81 VAL A CA 1
ATOM 559 C C . VAL A 1 81 ? 8.032 10.885 0.784 1.00 92.69 81 VAL A C 1
ATOM 561 O O . VAL A 1 81 ? 8.664 9.895 1.155 1.00 92.69 81 VAL A O 1
ATOM 564 N N . ALA A 1 82 ? 8.640 11.956 0.266 1.00 88.19 82 ALA A N 1
ATOM 565 C CA . ALA A 1 82 ? 10.076 12.029 -0.044 1.00 88.19 82 ALA A CA 1
ATOM 566 C C . ALA A 1 82 ? 10.998 11.631 1.128 1.00 88.19 82 ALA A C 1
ATOM 568 O O . ALA A 1 82 ? 11.963 10.890 0.944 1.00 88.19 82 ALA A O 1
ATOM 569 N N . VAL A 1 83 ? 10.644 12.032 2.355 1.00 89.81 83 VAL A N 1
ATOM 570 C CA . VAL A 1 83 ? 11.416 11.748 3.581 1.00 89.81 83 VAL A CA 1
ATOM 571 C C . VAL A 1 83 ? 11.656 10.250 3.792 1.00 89.81 83 VAL A C 1
ATOM 573 O O . VAL A 1 83 ? 12.682 9.864 4.346 1.00 89.81 83 VAL A O 1
ATOM 576 N N . LEU A 1 84 ? 10.741 9.387 3.340 1.00 89.56 84 LEU A N 1
ATOM 577 C CA . LEU A 1 84 ? 10.883 7.935 3.480 1.00 89.56 84 LEU A CA 1
ATOM 578 C C . LEU A 1 84 ? 11.978 7.362 2.576 1.00 89.56 84 LEU A C 1
ATOM 580 O O . LEU A 1 84 ? 12.571 6.343 2.918 1.00 89.56 84 LEU A O 1
ATOM 584 N N . ARG A 1 85 ? 12.260 8.020 1.448 1.00 83.12 85 ARG A N 1
ATOM 585 C CA . ARG A 1 85 ? 13.312 7.629 0.500 1.00 83.12 85 ARG A CA 1
ATOM 586 C C . ARG A 1 85 ? 14.672 8.221 0.852 1.00 83.12 85 ARG A C 1
ATOM 588 O O . ARG A 1 85 ? 15.693 7.613 0.560 1.00 83.12 85 ARG A O 1
ATOM 595 N N . GLU A 1 86 ? 14.677 9.412 1.442 1.00 84.12 86 GLU A N 1
ATOM 596 C CA . GLU A 1 86 ? 15.896 10.175 1.741 1.00 84.12 86 GLU A CA 1
ATOM 597 C C . GLU A 1 86 ? 16.461 9.882 3.137 1.00 84.12 86 GLU A C 1
ATOM 599 O O . GLU A 1 86 ? 17.623 10.173 3.418 1.00 84.12 86 GLU A O 1
ATOM 604 N N . SER A 1 87 ? 15.650 9.315 4.036 1.00 84.19 87 SER A N 1
ATOM 605 C CA . SER A 1 87 ? 16.084 8.999 5.395 1.00 84.19 87 SER A CA 1
ATOM 606 C C . SER A 1 87 ? 17.190 7.943 5.411 1.00 84.19 87 SER A C 1
ATOM 608 O O . SER A 1 87 ? 17.107 6.918 4.740 1.00 84.19 87 SER A O 1
ATOM 610 N N . SER A 1 88 ? 18.173 8.128 6.295 1.00 79.88 88 SER A N 1
ATOM 611 C CA . SER A 1 88 ? 19.182 7.111 6.619 1.00 79.88 88 SER A CA 1
ATOM 612 C C . SER A 1 88 ? 18.596 5.853 7.272 1.00 79.88 88 SER A C 1
ATOM 614 O O . SER A 1 88 ? 19.285 4.844 7.410 1.00 79.88 88 SER A O 1
ATOM 616 N N . SER A 1 89 ? 17.336 5.891 7.716 1.00 87.75 89 SER A N 1
ATOM 617 C CA . SER A 1 89 ? 16.618 4.740 8.271 1.00 87.75 89 SER A CA 1
ATOM 618 C C . SER A 1 89 ? 15.160 4.729 7.789 1.00 87.75 89 SER A C 1
ATOM 620 O O . SER A 1 89 ? 14.262 5.090 8.557 1.00 87.75 89 SER A O 1
ATOM 622 N N . PRO A 1 90 ? 14.900 4.297 6.537 1.00 88.75 90 PRO A N 1
ATOM 623 C CA . PRO A 1 90 ? 13.559 4.282 5.947 1.00 88.75 90 PRO A CA 1
ATOM 624 C C . PRO A 1 90 ? 12.526 3.525 6.790 1.00 88.75 90 PRO A C 1
ATOM 626 O O . PRO A 1 90 ? 11.413 4.011 6.976 1.00 88.75 90 PRO A O 1
ATOM 629 N N . SER A 1 91 ? 12.901 2.381 7.378 1.00 89.25 91 SER A N 1
ATOM 630 C CA . SER A 1 91 ? 12.020 1.594 8.257 1.00 89.25 91 SER A CA 1
ATOM 631 C C . SER A 1 91 ? 11.542 2.404 9.464 1.00 89.25 91 SER A C 1
ATOM 633 O O . SER A 1 91 ? 10.346 2.482 9.739 1.00 89.25 91 SER A O 1
ATOM 635 N N . ARG A 1 92 ? 12.457 3.104 10.139 1.00 92.69 92 ARG A N 1
ATOM 636 C CA . ARG A 1 92 ? 12.134 3.936 11.303 1.00 92.69 92 ARG A CA 1
ATOM 637 C C . ARG A 1 92 ? 11.308 5.159 10.926 1.00 92.69 92 ARG A C 1
ATOM 639 O O . ARG A 1 92 ? 10.442 5.557 11.700 1.00 92.69 92 ARG A O 1
ATOM 646 N N . ALA A 1 93 ? 11.547 5.745 9.752 1.00 94.31 93 ALA A N 1
ATOM 647 C CA . ALA A 1 93 ? 10.732 6.845 9.241 1.00 94.31 93 ALA A CA 1
ATOM 648 C C . ALA A 1 93 ? 9.290 6.391 8.947 1.00 94.31 93 ALA A C 1
ATOM 650 O O . ALA A 1 93 ? 8.345 7.099 9.298 1.00 94.31 93 ALA A O 1
ATOM 651 N N . LEU A 1 94 ? 9.108 5.181 8.401 1.00 94.19 94 LEU A N 1
ATOM 652 C CA . LEU A 1 94 ? 7.789 4.561 8.217 1.00 94.19 94 LEU A CA 1
ATOM 653 C C . LEU A 1 94 ? 7.080 4.295 9.540 1.00 94.19 94 LEU A C 1
ATOM 655 O O . LEU A 1 94 ? 5.880 4.553 9.655 1.00 94.19 94 LEU A O 1
ATOM 659 N N . VAL A 1 95 ? 7.811 3.816 10.548 1.00 94.12 95 VAL A N 1
ATOM 660 C CA . VAL A 1 95 ? 7.271 3.639 11.901 1.00 94.12 95 VAL A CA 1
ATOM 661 C C . VAL A 1 95 ? 6.834 4.984 12.478 1.00 94.12 95 VAL A C 1
ATOM 663 O O . VAL A 1 95 ? 5.710 5.088 12.966 1.00 94.12 95 VAL A O 1
ATOM 666 N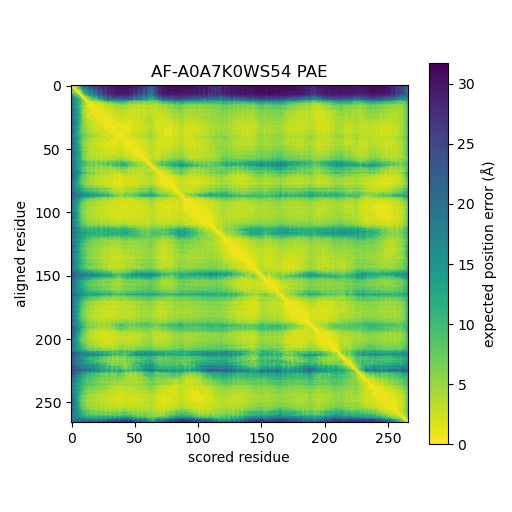 N . THR A 1 96 ? 7.651 6.037 12.361 1.00 95.56 96 THR A N 1
ATOM 667 C CA . THR A 1 96 ? 7.265 7.393 12.782 1.00 95.56 96 THR A CA 1
A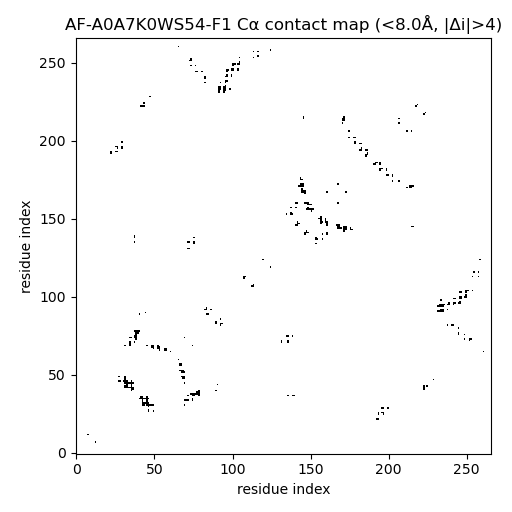TOM 668 C C . THR A 1 96 ? 5.992 7.856 12.079 1.00 95.56 96 THR A C 1
ATOM 670 O O . THR A 1 96 ? 5.065 8.309 12.747 1.00 95.56 96 THR A O 1
ATOM 673 N N . LEU A 1 97 ? 5.914 7.714 10.753 1.00 96.38 97 LEU A N 1
ATOM 674 C CA . LEU A 1 97 ? 4.735 8.101 9.976 1.00 96.38 97 LEU A CA 1
ATOM 675 C C . LEU A 1 97 ? 3.486 7.335 10.429 1.00 96.38 97 LEU A C 1
ATOM 677 O O . LEU A 1 97 ? 2.433 7.939 10.627 1.00 96.38 97 LEU A O 1
ATOM 681 N N . SER A 1 98 ? 3.612 6.026 10.644 1.00 94.50 98 SER A N 1
ATOM 682 C CA . SER A 1 98 ? 2.517 5.160 11.095 1.00 94.50 98 SER A CA 1
ATOM 683 C C . SER A 1 98 ? 2.020 5.557 12.487 1.00 94.50 98 SER A C 1
ATOM 685 O O . SER A 1 98 ? 0.815 5.688 12.700 1.00 94.50 9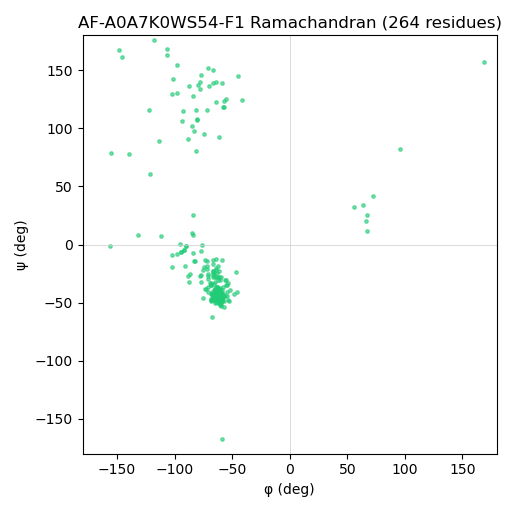8 SER A O 1
ATOM 687 N N . VAL A 1 99 ? 2.939 5.824 13.421 1.00 95.50 99 VAL A N 1
ATOM 688 C CA . VAL A 1 99 ? 2.615 6.278 14.782 1.00 95.50 99 VAL A CA 1
ATOM 689 C C . VAL A 1 99 ? 1.937 7.647 14.758 1.00 95.50 99 VAL A C 1
ATOM 691 O O . VAL A 1 99 ? 0.889 7.813 15.378 1.00 95.50 99 VAL A O 1
ATOM 694 N N . LEU A 1 100 ? 2.481 8.619 14.018 1.00 97.44 100 LEU A N 1
ATOM 695 C CA . LEU A 1 100 ? 1.881 9.952 13.889 1.00 97.44 100 LEU A CA 1
ATOM 696 C C . LEU A 1 100 ? 0.488 9.889 13.254 1.00 97.44 100 LEU A C 1
ATOM 698 O O . LEU A 1 100 ? -0.425 10.571 13.714 1.00 97.44 100 LEU A O 1
ATOM 702 N N . THR A 1 101 ? 0.312 9.041 12.238 1.00 96.62 101 THR A N 1
ATOM 703 C CA . THR A 1 101 ? -0.987 8.807 11.594 1.00 96.62 101 THR A CA 1
ATOM 704 C C . THR A 1 101 ? -1.985 8.240 12.601 1.00 96.62 101 THR A C 1
ATOM 706 O O . THR A 1 101 ? -3.088 8.766 12.733 1.00 96.62 101 THR A O 1
ATOM 709 N N . GLY A 1 102 ? -1.590 7.224 13.375 1.00 94.94 102 GLY A N 1
ATOM 710 C CA . GLY A 1 102 ? -2.426 6.640 14.425 1.00 94.94 102 GLY A CA 1
ATOM 711 C C . GLY A 1 102 ? -2.811 7.650 15.508 1.00 94.94 102 GLY A C 1
ATOM 712 O O . GLY A 1 102 ? -3.980 7.735 15.877 1.00 94.94 102 GLY A O 1
ATOM 713 N N . ILE A 1 103 ? -1.866 8.477 15.967 1.00 96.38 103 ILE A N 1
ATOM 714 C CA . ILE A 1 103 ? -2.139 9.564 16.920 1.00 96.38 103 ILE A CA 1
ATOM 715 C C . ILE A 1 103 ? -3.146 10.556 16.328 1.00 96.38 103 ILE A C 1
ATOM 717 O O . ILE A 1 103 ? -4.117 10.903 16.997 1.00 96.38 103 ILE A O 1
ATOM 721 N N . ALA A 1 104 ? -2.965 10.982 15.077 1.00 96.25 104 ALA A N 1
ATOM 722 C CA . ALA A 1 104 ? -3.895 11.892 14.412 1.00 96.25 104 ALA A CA 1
ATOM 723 C C . ALA A 1 104 ? -5.305 11.285 14.289 1.00 96.25 104 ALA A C 1
ATOM 725 O O . ALA A 1 104 ? -6.293 11.969 14.562 1.00 96.25 104 ALA A O 1
ATOM 726 N N . MET A 1 105 ? -5.410 9.993 13.956 1.00 93.81 105 MET A N 1
ATOM 727 C CA . MET A 1 105 ? -6.689 9.274 13.913 1.00 93.81 105 MET A CA 1
ATOM 728 C C . MET A 1 105 ? -7.338 9.169 15.300 1.00 93.81 105 MET A C 1
ATOM 730 O O . MET A 1 105 ? -8.544 9.386 15.421 1.00 93.81 105 MET A O 1
ATOM 734 N N . LEU A 1 106 ? -6.559 8.896 16.352 1.00 94.44 106 LEU A N 1
ATOM 735 C CA . LEU A 1 106 ? -7.050 8.861 17.732 1.00 94.44 106 LEU A CA 1
ATOM 736 C C . LEU A 1 106 ? -7.561 10.231 18.183 1.00 94.44 106 LEU A C 1
ATOM 738 O O . LEU A 1 106 ? -8.664 10.322 18.714 1.00 94.44 106 LEU A O 1
ATOM 742 N N . VAL A 1 107 ? -6.807 11.302 17.925 1.00 95.31 107 VAL A N 1
ATOM 743 C CA . VAL A 1 107 ? -7.227 12.679 18.227 1.00 95.31 107 VAL A CA 1
ATOM 744 C C . VAL A 1 107 ? -8.521 13.018 17.487 1.00 95.31 107 VAL A C 1
ATOM 746 O O . VAL A 1 107 ? -9.468 13.506 18.102 1.00 95.31 107 VAL A O 1
ATOM 749 N N . ALA A 1 108 ? -8.616 12.696 16.195 1.00 92.38 108 ALA A N 1
ATOM 750 C CA . ALA A 1 108 ? -9.834 12.907 15.418 1.00 92.38 108 ALA A CA 1
ATOM 751 C C . ALA A 1 108 ? -11.035 12.112 15.969 1.00 92.38 108 ALA A C 1
ATOM 753 O O . ALA A 1 108 ? -12.154 12.633 16.020 1.00 92.38 108 ALA A O 1
ATOM 754 N N . GLY A 1 109 ? -10.804 10.875 16.418 1.00 90.81 109 GLY A N 1
ATOM 755 C CA . GLY A 1 109 ? -11.806 10.036 17.075 1.00 90.81 109 GLY A CA 1
ATOM 756 C C . GLY A 1 109 ? -12.286 10.617 18.407 1.00 90.81 109 GLY A C 1
ATOM 757 O O . GLY A 1 109 ? -13.493 10.714 18.631 1.00 90.81 109 GLY A O 1
ATOM 758 N N . LEU A 1 110 ? -11.363 11.082 19.256 1.00 93.00 110 LEU A N 1
ATOM 759 C CA . LEU A 1 110 ? -11.668 11.734 20.537 1.00 93.00 110 LEU A CA 1
ATOM 760 C C . LEU A 1 110 ? -12.467 13.029 20.349 1.00 93.00 110 LEU A C 1
ATOM 762 O O . LEU A 1 110 ? -13.409 13.295 21.095 1.00 93.00 110 LEU A O 1
ATOM 766 N N . LEU A 1 111 ? -12.144 13.796 19.308 1.00 93.06 111 LEU A N 1
ATOM 767 C CA . LEU A 1 111 ? -12.881 14.995 18.904 1.00 93.06 111 LEU A CA 1
ATOM 768 C C . LEU A 1 111 ? -14.208 14.683 18.186 1.00 93.06 111 LEU A C 1
ATOM 770 O O . LEU A 1 111 ? -14.928 15.603 17.802 1.00 93.06 111 LEU A O 1
ATOM 774 N N . LYS A 1 112 ? -14.554 13.401 18.000 1.00 87.38 112 LYS A N 1
ATOM 775 C CA . LYS A 1 112 ? -15.767 12.934 17.307 1.00 87.38 112 LYS A CA 1
ATOM 776 C C . LYS A 1 112 ? -15.903 13.485 15.880 1.00 87.38 112 LYS A C 1
ATOM 778 O O . LYS A 1 112 ? -17.018 13.643 15.366 1.00 87.38 112 LYS A O 1
ATOM 783 N N . 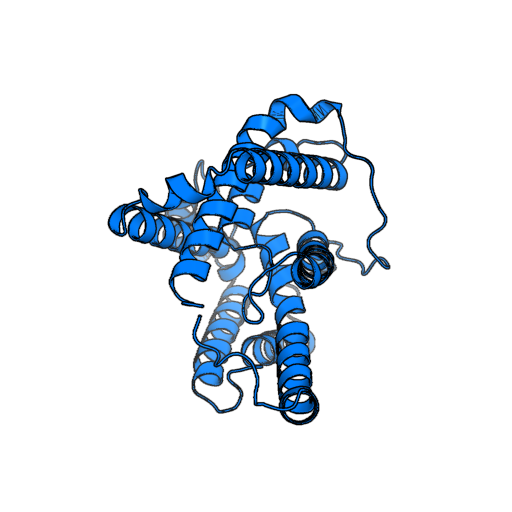LEU A 1 113 ? -14.773 13.706 15.200 1.00 85.62 113 LEU A N 1
ATOM 784 C CA . LEU A 1 113 ? -14.736 14.195 13.815 1.00 85.62 113 LEU A CA 1
ATOM 785 C C . LEU A 1 113 ? -15.311 13.184 12.813 1.00 85.62 113 LEU A C 1
ATOM 787 O O . LEU A 1 113 ? -15.660 13.563 11.702 1.00 85.62 113 LEU A O 1
ATOM 791 N N . GLY A 1 114 ? -15.517 11.923 13.210 1.00 78.75 114 GLY A N 1
ATOM 792 C CA . GLY A 1 114 ? -16.273 10.957 12.405 1.00 78.75 114 GLY A CA 1
ATOM 793 C C . GLY A 1 114 ? -17.683 11.449 12.048 1.00 78.75 114 GLY A C 1
ATOM 794 O O . GLY A 1 114 ? -18.171 11.184 10.954 1.00 78.75 114 GLY A O 1
ATOM 795 N N . SER A 1 115 ? -18.306 12.263 12.909 1.00 76.38 115 SER A N 1
ATOM 796 C CA . SER A 1 115 ? -19.594 12.902 12.605 1.00 76.38 115 SER A CA 1
ATOM 797 C C . SER A 1 115 ? -19.513 13.925 11.470 1.00 76.38 115 SER A C 1
ATOM 799 O O . SER A 1 115 ? -20.528 14.192 10.835 1.00 76.38 115 SER A O 1
ATOM 801 N N . MET A 1 116 ? -18.332 14.482 11.184 1.00 80.06 116 MET A N 1
ATOM 802 C CA . MET A 1 116 ? -18.136 15.397 10.062 1.00 80.06 116 MET A CA 1
ATOM 803 C C . MET A 1 116 ? -18.063 14.661 8.724 1.00 80.06 116 MET A C 1
ATOM 805 O O . MET A 1 116 ? -18.447 15.222 7.702 1.00 80.06 116 MET A O 1
ATOM 809 N N . LEU A 1 117 ? -17.649 13.389 8.724 1.00 75.19 117 LEU A N 1
ATOM 810 C CA . LEU A 1 117 ? -17.558 12.581 7.504 1.00 75.19 117 LEU A CA 1
ATOM 811 C C . LEU A 1 117 ? -18.925 12.362 6.845 1.00 75.19 117 LEU A C 1
ATOM 813 O O . LEU A 1 117 ? -18.990 12.224 5.629 1.00 75.19 117 LEU A O 1
ATOM 817 N N . ARG A 1 118 ? -20.027 12.444 7.608 1.00 74.75 118 ARG A N 1
ATOM 818 C CA . ARG A 1 118 ? -21.397 12.405 7.060 1.00 74.75 118 ARG A CA 1
ATOM 819 C C . ARG A 1 118 ? -21.714 13.566 6.109 1.00 74.75 118 ARG A C 1
ATOM 821 O O . ARG A 1 118 ? -22.694 13.496 5.379 1.00 74.75 118 ARG A O 1
ATOM 828 N N . PHE A 1 119 ? -20.934 14.649 6.160 1.00 79.69 119 PHE A N 1
ATOM 829 C CA . PHE A 1 119 ? -21.095 15.811 5.285 1.00 79.69 119 PHE A CA 1
ATOM 830 C C . PHE A 1 119 ? -20.249 15.715 4.009 1.00 79.69 119 PHE A C 1
ATOM 832 O O . PHE A 1 119 ? -20.363 16.580 3.141 1.00 79.69 119 PHE A O 1
ATOM 839 N N . VAL A 1 120 ? -19.416 14.678 3.865 1.00 80.31 120 VAL A N 1
ATOM 840 C CA . VAL A 1 120 ? -18.730 14.400 2.601 1.00 80.31 120 VAL A CA 1
ATOM 841 C C . VAL A 1 120 ? -19.771 13.880 1.617 1.00 80.31 120 VAL A C 1
ATOM 843 O O . VAL A 1 120 ? -20.383 12.838 1.835 1.00 80.31 120 VAL A O 1
ATOM 846 N N . SER A 1 121 ? -20.004 14.627 0.540 1.00 85.62 121 SER A N 1
ATOM 847 C CA . SER A 1 121 ? -21.000 14.235 -0.454 1.00 85.62 121 SER A CA 1
ATOM 848 C C . SER A 1 121 ? -20.575 12.961 -1.189 1.00 85.62 121 SER A C 1
ATOM 850 O O . SER A 1 121 ? -19.387 12.721 -1.427 1.00 85.62 121 SER A O 1
ATOM 852 N N . ASN A 1 122 ? -21.558 12.172 -1.633 1.00 83.56 122 ASN A N 1
ATOM 853 C CA . ASN A 1 122 ? -21.304 10.989 -2.461 1.00 83.56 122 ASN A CA 1
ATOM 854 C C . ASN A 1 122 ? -20.480 11.330 -3.715 1.00 83.56 122 ASN A C 1
ATOM 856 O O . ASN A 1 122 ? -19.615 10.555 -4.108 1.00 83.56 122 ASN A O 1
ATOM 860 N N . ALA A 1 123 ? -20.687 12.513 -4.305 1.00 88.94 123 ALA A N 1
ATOM 861 C CA . ALA A 1 123 ? -19.925 12.972 -5.465 1.00 88.94 123 ALA A CA 1
ATOM 862 C C . ALA A 1 123 ? -18.421 13.120 -5.166 1.00 88.94 123 ALA A C 1
ATOM 864 O O . ALA A 1 123 ? -17.594 12.711 -5.980 1.00 88.94 123 ALA A O 1
ATOM 865 N N . VAL A 1 124 ? -18.058 13.644 -3.989 1.00 87.25 124 VAL A N 1
ATOM 866 C CA . VAL A 1 124 ? -16.652 13.769 -3.567 1.00 87.25 124 VAL A CA 1
ATOM 867 C C . VAL A 1 124 ? -16.038 12.392 -3.325 1.00 87.25 124 VAL A C 1
ATOM 869 O O . VAL A 1 124 ? -14.925 12.141 -3.780 1.00 87.25 124 VAL A O 1
ATOM 872 N N . MET A 1 125 ? -16.770 11.482 -2.674 1.00 83.06 125 MET A N 1
ATOM 873 C CA . MET A 1 125 ? -16.296 10.116 -2.431 1.00 83.06 125 MET A CA 1
ATOM 874 C C . MET A 1 125 ? -16.040 9.361 -3.742 1.00 83.06 125 MET A C 1
ATOM 876 O O . MET A 1 125 ? -14.982 8.761 -3.917 1.00 83.06 125 MET A O 1
ATOM 880 N N . VAL A 1 126 ? -16.976 9.434 -4.694 1.00 86.94 126 VAL A N 1
ATOM 881 C CA . VAL A 1 126 ? -16.830 8.810 -6.018 1.00 86.94 126 VAL A CA 1
ATOM 882 C C . VAL A 1 126 ? -15.650 9.417 -6.781 1.00 86.94 126 VAL A C 1
ATOM 884 O O . VAL A 1 126 ? -14.841 8.678 -7.340 1.00 86.94 126 VAL A O 1
ATOM 887 N N . GLY A 1 127 ? -15.502 10.747 -6.774 1.00 89.56 127 GLY A N 1
ATOM 888 C CA . GLY A 1 127 ? -14.353 11.423 -7.384 1.00 89.56 127 GLY A CA 1
ATOM 889 C C . GLY A 1 127 ? -13.020 10.982 -6.773 1.00 89.56 127 GLY A C 1
ATOM 890 O O . GLY A 1 127 ? -12.081 10.671 -7.504 1.00 89.56 127 GLY A O 1
ATOM 891 N N . PHE A 1 128 ? -12.958 10.880 -5.443 1.00 85.25 128 PHE A N 1
ATOM 892 C CA . PHE A 1 128 ? -11.782 10.413 -4.712 1.00 85.25 128 PHE A CA 1
ATOM 893 C C . PHE A 1 128 ? -11.415 8.964 -5.063 1.00 85.25 128 PHE A C 1
ATOM 895 O O . PHE A 1 128 ? -10.269 8.700 -5.423 1.00 85.25 128 PHE A O 1
ATOM 902 N N . ILE A 1 129 ? -12.378 8.037 -5.025 1.00 84.25 129 ILE A N 1
ATOM 903 C CA . ILE A 1 129 ? -12.146 6.620 -5.347 1.00 84.25 129 ILE A CA 1
ATOM 904 C C . ILE A 1 129 ? -11.670 6.462 -6.797 1.00 84.25 129 ILE A C 1
ATOM 906 O O . ILE A 1 129 ? -10.712 5.732 -7.048 1.00 84.25 129 ILE A O 1
ATOM 910 N N . ASN A 1 130 ? -12.277 7.184 -7.745 1.00 90.56 130 ASN A N 1
ATOM 911 C CA . ASN A 1 130 ? -11.848 7.164 -9.146 1.00 90.56 130 ASN A CA 1
ATOM 912 C C . ASN A 1 130 ? -10.423 7.709 -9.316 1.00 90.56 130 ASN A C 1
ATOM 914 O O . ASN A 1 130 ? -9.613 7.097 -10.011 1.00 90.56 130 ASN A O 1
ATOM 918 N N . ALA A 1 131 ? -10.093 8.824 -8.657 1.00 88.75 131 ALA A N 1
ATOM 919 C CA . ALA A 1 131 ? -8.751 9.399 -8.703 1.00 88.75 131 ALA A CA 1
ATOM 920 C C . ALA A 1 131 ? -7.702 8.436 -8.126 1.00 88.75 131 ALA A C 1
ATOM 922 O O . ALA A 1 131 ? -6.655 8.227 -8.738 1.00 88.75 131 ALA A O 1
ATOM 923 N N . VAL A 1 132 ? -8.000 7.801 -6.990 1.00 85.75 132 VAL A N 1
ATOM 924 C CA . VAL A 1 132 ? -7.154 6.759 -6.393 1.00 85.75 132 VAL A CA 1
ATOM 925 C C . VAL A 1 132 ? -6.986 5.579 -7.349 1.00 85.75 132 VAL A C 1
ATOM 927 O O . VAL A 1 132 ? -5.860 5.138 -7.561 1.00 85.75 132 VAL A O 1
ATOM 930 N N . GLY A 1 133 ? -8.072 5.088 -7.952 1.00 89.25 133 GLY A N 1
ATOM 931 C CA . GLY A 1 133 ? -8.035 3.965 -8.890 1.00 89.25 133 GLY A CA 1
ATOM 932 C C . GLY A 1 133 ? -7.143 4.246 -10.098 1.00 89.25 133 GLY A C 1
ATOM 933 O O . GLY A 1 133 ? -6.252 3.455 -10.408 1.00 89.25 133 GLY A O 1
ATOM 934 N N . VAL A 1 134 ? -7.304 5.417 -10.723 1.00 91.44 134 VAL A N 1
ATOM 935 C CA . VAL A 1 134 ? -6.420 5.870 -11.808 1.00 91.44 134 VAL A CA 1
ATOM 936 C C . VAL A 1 134 ? -4.973 5.951 -11.321 1.00 91.44 134 VAL A C 1
ATOM 938 O O . VAL A 1 134 ? -4.070 5.453 -11.988 1.00 91.44 134 VAL A O 1
ATOM 941 N N . ASN A 1 135 ? -4.738 6.522 -10.139 1.00 87.62 135 ASN A N 1
ATOM 942 C CA . ASN A 1 135 ? -3.394 6.678 -9.594 1.00 87.62 135 ASN A CA 1
ATOM 943 C C . ASN A 1 135 ? -2.693 5.333 -9.317 1.00 87.62 135 ASN A C 1
ATOM 945 O O . ASN A 1 135 ? -1.489 5.221 -9.553 1.00 87.62 135 ASN A O 1
ATOM 949 N N . ILE A 1 136 ? -3.437 4.316 -8.869 1.00 88.62 136 ILE A N 1
ATOM 950 C CA . ILE A 1 136 ? -2.943 2.943 -8.687 1.00 88.62 136 ILE A CA 1
ATOM 951 C C . ILE A 1 136 ? -2.546 2.339 -10.035 1.00 88.62 136 ILE A C 1
ATOM 953 O O . ILE A 1 136 ? -1.430 1.840 -10.165 1.00 88.62 136 ILE A O 1
ATOM 957 N N . VAL A 1 137 ? -3.413 2.432 -11.050 1.00 90.88 137 VAL A N 1
ATOM 958 C CA . VAL A 1 137 ? -3.125 1.901 -12.395 1.00 90.88 137 VAL A CA 1
ATOM 959 C C . VAL A 1 137 ? -1.869 2.549 -12.977 1.00 90.88 137 VAL A C 1
ATOM 961 O O . VAL A 1 137 ? -0.958 1.842 -13.404 1.00 90.88 137 VAL A O 1
ATOM 964 N N . LEU A 1 138 ? -1.774 3.882 -12.932 1.00 89.19 138 LEU A N 1
ATOM 965 C CA . LEU A 1 138 ? -0.594 4.608 -13.413 1.00 89.19 138 LEU A CA 1
ATOM 966 C C . LEU A 1 138 ? 0.668 4.239 -12.619 1.00 89.19 138 LEU A C 1
ATOM 968 O O . LEU A 1 138 ? 1.745 4.113 -13.198 1.00 89.19 138 LEU A O 1
ATOM 972 N N . GLY A 1 139 ? 0.541 4.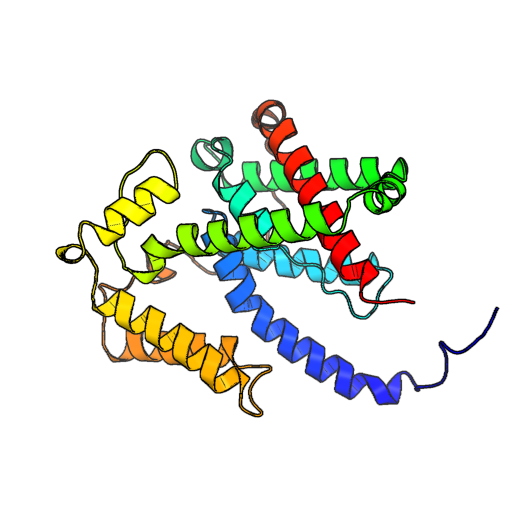039 -11.304 1.00 85.44 139 GLY A N 1
ATOM 973 C CA . GLY A 1 139 ? 1.640 3.627 -10.431 1.00 85.44 139 GLY A CA 1
ATOM 974 C C . GLY A 1 139 ? 2.176 2.223 -10.726 1.00 85.44 139 GLY A C 1
ATOM 975 O O . GLY A 1 139 ? 3.339 1.957 -10.439 1.00 85.44 139 GLY A O 1
ATOM 976 N N . GLN A 1 140 ? 1.365 1.344 -11.319 1.00 90.19 140 GLN A N 1
ATOM 977 C CA . GLN A 1 140 ? 1.748 -0.037 -11.631 1.00 90.19 140 GLN A CA 1
ATOM 978 C C . GLN A 1 140 ? 2.274 -0.247 -13.052 1.00 90.19 140 GLN A C 1
ATOM 980 O O . GLN A 1 140 ? 2.782 -1.329 -13.340 1.00 90.19 140 GLN A O 1
ATOM 985 N N . LEU A 1 141 ? 2.224 0.761 -13.930 1.00 89.94 141 LEU A N 1
ATOM 986 C CA . LEU A 1 141 ? 2.681 0.614 -15.317 1.00 89.94 141 LEU A CA 1
ATOM 987 C C . LEU A 1 141 ? 4.132 0.136 -15.415 1.00 89.94 141 LEU A C 1
ATOM 989 O O . LEU A 1 141 ? 4.400 -0.789 -16.169 1.00 89.94 141 LEU A O 1
ATOM 993 N N . ALA A 1 142 ? 5.041 0.691 -14.609 1.00 87.94 142 ALA A N 1
ATOM 994 C CA . ALA A 1 142 ? 6.446 0.282 -14.629 1.00 87.94 142 ALA A CA 1
ATOM 995 C C . ALA A 1 142 ? 6.641 -1.194 -14.237 1.00 87.94 142 ALA A C 1
ATOM 997 O O . ALA A 1 142 ? 7.438 -1.892 -14.859 1.00 87.94 142 ALA A O 1
ATOM 998 N N . ASN A 1 143 ? 5.874 -1.678 -13.254 1.00 87.88 143 ASN A N 1
ATOM 999 C CA . ASN A 1 143 ? 5.907 -3.079 -12.823 1.00 87.88 143 ASN A CA 1
ATOM 1000 C C . ASN A 1 143 ? 5.290 -4.007 -13.876 1.00 87.88 143 ASN A C 1
ATOM 1002 O O . ASN A 1 143 ? 5.766 -5.118 -14.071 1.00 87.88 143 ASN A O 1
ATOM 1006 N N . LEU A 1 144 ? 4.238 -3.551 -14.563 1.00 90.62 144 LEU A N 1
ATOM 1007 C CA . LEU A 1 144 ? 3.563 -4.327 -15.599 1.00 90.62 144 LEU A CA 1
ATOM 1008 C C . LEU A 1 144 ? 4.403 -4.428 -16.877 1.00 90.62 144 LEU A C 1
ATOM 1010 O O . LEU A 1 144 ? 4.404 -5.471 -17.517 1.00 90.62 144 LEU A O 1
ATOM 1014 N N . THR A 1 145 ? 5.097 -3.360 -17.270 1.00 89.00 145 THR A N 1
ATOM 1015 C CA . THR A 1 145 ? 5.834 -3.318 -18.540 1.00 89.00 145 THR A CA 1
ATOM 1016 C C . THR A 1 145 ? 7.326 -3.611 -18.408 1.00 89.00 145 THR A C 1
ATOM 1018 O O . THR A 1 145 ? 8.011 -3.678 -19.426 1.00 89.00 145 THR A O 1
ATOM 1021 N N . GLY A 1 146 ? 7.856 -3.707 -17.186 1.00 85.44 146 GLY A N 1
ATOM 1022 C CA . GLY A 1 146 ? 9.295 -3.830 -16.929 1.00 85.44 146 GLY A CA 1
ATOM 1023 C C . GLY A 1 146 ? 10.108 -2.584 -17.303 1.00 85.44 146 GLY A C 1
ATOM 1024 O O . GLY A 1 146 ? 11.333 -2.637 -17.331 1.00 85.44 146 GLY A O 1
ATOM 1025 N N . TYR A 1 147 ? 9.447 -1.455 -17.589 1.00 86.31 147 TYR A N 1
ATOM 1026 C CA . TYR A 1 147 ? 10.092 -0.216 -18.028 1.00 86.31 147 TYR A CA 1
ATOM 1027 C C . TYR A 1 147 ? 9.766 0.942 -17.085 1.00 86.31 147 TYR A C 1
ATOM 1029 O O . TYR A 1 147 ? 8.622 1.391 -16.980 1.00 86.31 147 TYR A O 1
ATOM 1037 N N . SER A 1 148 ? 10.797 1.466 -16.425 1.00 84.50 148 SER A N 1
ATOM 1038 C CA . SER A 1 148 ? 10.685 2.648 -15.571 1.00 84.50 148 SER A CA 1
ATOM 1039 C C . SER A 1 148 ? 10.903 3.919 -16.386 1.00 84.50 148 SER A C 1
ATOM 1041 O O . SER A 1 148 ? 12.024 4.395 -16.515 1.00 84.50 148 SER A O 1
ATOM 1043 N N . ALA A 1 149 ? 9.816 4.474 -16.924 1.00 82.31 149 ALA A N 1
ATOM 1044 C CA . ALA A 1 149 ? 9.856 5.766 -17.601 1.00 82.31 149 ALA A CA 1
ATOM 1045 C C . ALA A 1 149 ? 10.168 6.911 -16.622 1.00 82.31 149 ALA A C 1
ATOM 1047 O O . ALA A 1 149 ? 9.597 6.967 -15.522 1.00 82.31 149 ALA A O 1
ATOM 1048 N N . ASP A 1 150 ? 11.013 7.846 -17.060 1.00 81.44 150 ASP A N 1
ATOM 1049 C CA . ASP A 1 150 ? 11.298 9.096 -16.357 1.00 81.44 150 ASP A CA 1
ATOM 1050 C C . ASP A 1 150 ? 10.171 10.118 -16.539 1.00 81.44 150 ASP A C 1
ATOM 1052 O O . ASP A 1 150 ? 9.517 10.199 -17.585 1.00 81.44 150 ASP A O 1
ATOM 1056 N N . GLY A 1 151 ? 9.933 10.922 -15.503 1.00 80.88 151 GLY A N 1
ATOM 1057 C CA . GLY A 1 151 ? 8.973 12.019 -15.561 1.00 80.88 151 GLY A CA 1
ATOM 1058 C C . GLY A 1 151 ? 8.653 12.629 -14.194 1.00 80.88 151 GLY A C 1
ATOM 1059 O O . GLY A 1 151 ? 8.779 11.955 -13.171 1.00 80.88 151 GLY A O 1
ATOM 1060 N N . PRO A 1 152 ? 8.190 13.892 -14.164 1.00 80.50 152 PRO A N 1
ATOM 1061 C CA . PRO A 1 152 ? 7.909 14.624 -12.927 1.00 80.50 152 PRO A CA 1
ATOM 1062 C C . PRO A 1 152 ? 6.665 14.114 -12.191 1.00 80.50 152 PRO A C 1
ATOM 1064 O O . PRO A 1 152 ? 6.492 14.371 -11.006 1.00 80.50 152 PRO A O 1
ATOM 1067 N N . ASN A 1 153 ? 5.767 13.421 -12.890 1.00 83.69 153 ASN A N 1
ATOM 1068 C CA . ASN A 1 153 ? 4.566 12.841 -12.309 1.00 83.69 153 ASN A CA 1
ATOM 1069 C C . ASN A 1 153 ? 4.181 11.550 -13.043 1.00 83.69 153 ASN A C 1
ATOM 1071 O O . ASN A 1 153 ? 4.690 11.238 -14.122 1.00 83.69 153 ASN A O 1
ATOM 1075 N N . ARG A 1 154 ? 3.257 10.792 -12.452 1.00 85.19 154 ARG A N 1
ATOM 1076 C CA . ARG A 1 154 ? 2.854 9.472 -12.959 1.00 85.19 154 ARG A CA 1
ATOM 1077 C C . ARG A 1 154 ? 2.131 9.530 -14.304 1.00 85.19 154 ARG A C 1
ATOM 1079 O O . ARG A 1 154 ? 2.249 8.592 -15.080 1.00 85.19 154 ARG A O 1
ATOM 1086 N N . VAL A 1 155 ? 1.440 10.631 -14.606 1.00 87.75 155 VAL A N 1
ATOM 1087 C CA . VAL A 1 155 ? 0.770 10.827 -15.902 1.00 87.75 155 VAL A CA 1
ATOM 1088 C C . VAL A 1 155 ? 1.805 10.966 -17.016 1.00 87.75 155 VAL A C 1
ATOM 1090 O O . VAL A 1 155 ? 1.712 10.277 -18.027 1.00 87.75 155 VAL A O 1
ATOM 1093 N N . VAL A 1 156 ? 2.831 11.796 -16.812 1.00 87.88 156 VAL A N 1
ATOM 1094 C CA . VAL A 1 156 ? 3.925 11.966 -17.778 1.00 87.88 156 VAL A CA 1
ATOM 1095 C C . VAL A 1 156 ? 4.692 10.658 -17.955 1.00 87.88 156 VAL A C 1
ATOM 1097 O O . VAL A 1 156 ? 4.960 10.265 -19.086 1.00 87.88 156 VAL A O 1
ATOM 1100 N N . ARG A 1 157 ? 4.975 9.941 -16.859 1.00 88.19 157 ARG A N 1
ATOM 1101 C CA . ARG A 1 157 ? 5.615 8.618 -16.922 1.00 88.19 157 ARG A CA 1
ATOM 1102 C C . ARG A 1 157 ? 4.787 7.633 -17.750 1.00 88.19 157 ARG A C 1
ATOM 1104 O O . ARG A 1 157 ? 5.343 6.973 -18.616 1.00 88.19 157 ARG A O 1
ATOM 1111 N N . ALA A 1 158 ? 3.469 7.592 -17.552 1.00 88.25 158 ALA A N 1
ATOM 1112 C CA . ALA A 1 158 ? 2.577 6.737 -18.330 1.00 88.25 158 ALA A CA 1
ATOM 1113 C C . ALA A 1 158 ? 2.604 7.071 -19.825 1.00 88.25 158 ALA A C 1
ATOM 1115 O O . ALA A 1 158 ? 2.785 6.179 -20.649 1.00 88.25 158 ALA A O 1
ATOM 1116 N N . VAL A 1 159 ? 2.479 8.354 -20.178 1.00 88.69 159 VAL A N 1
ATOM 1117 C CA . VAL A 1 159 ? 2.573 8.808 -21.574 1.00 88.69 159 VAL A CA 1
ATOM 1118 C C . VAL A 1 159 ? 3.921 8.406 -22.178 1.00 88.69 159 VAL A C 1
ATOM 1120 O O . VAL A 1 159 ? 3.952 7.840 -23.267 1.00 88.69 159 VAL A O 1
ATOM 1123 N N . ASN A 1 160 ? 5.025 8.602 -21.453 1.00 87.88 160 ASN A N 1
ATOM 1124 C CA . ASN A 1 160 ? 6.358 8.199 -21.903 1.00 87.88 160 ASN A CA 1
ATOM 1125 C C . ASN A 1 160 ? 6.483 6.684 -22.115 1.00 87.88 160 ASN A C 1
ATOM 1127 O O . ASN A 1 160 ? 7.088 6.273 -23.105 1.00 87.88 160 ASN A O 1
ATOM 1131 N N . THR A 1 161 ? 5.881 5.859 -21.252 1.00 88.75 161 THR A N 1
ATOM 1132 C CA . THR A 1 161 ? 5.810 4.400 -21.435 1.00 88.75 161 THR A CA 1
ATOM 1133 C C . THR A 1 161 ? 5.089 4.032 -22.735 1.00 88.75 161 THR A C 1
ATOM 1135 O O . THR A 1 161 ? 5.580 3.188 -23.480 1.00 88.75 161 THR A O 1
ATOM 1138 N N . PHE A 1 162 ? 3.966 4.685 -23.055 1.00 87.75 162 PHE A N 1
ATOM 1139 C CA . PHE A 1 162 ? 3.227 4.429 -24.301 1.00 87.75 162 PHE A CA 1
ATOM 1140 C C . PHE A 1 162 ? 3.944 4.938 -25.557 1.00 87.75 162 PHE A C 1
ATOM 1142 O O . PHE A 1 162 ? 3.787 4.350 -26.625 1.00 87.75 162 PHE A O 1
ATOM 1149 N N . LEU A 1 163 ? 4.733 6.007 -25.441 1.00 89.50 163 LEU A N 1
ATOM 1150 C CA . LEU A 1 163 ? 5.520 6.553 -26.551 1.00 89.50 163 LEU A CA 1
ATOM 1151 C C . LEU A 1 163 ? 6.754 5.704 -26.894 1.00 89.50 163 LEU A C 1
ATOM 1153 O O . LEU A 1 163 ? 7.257 5.802 -28.011 1.00 89.50 163 LEU A O 1
ATOM 1157 N N . HIS A 1 164 ? 7.219 4.852 -25.975 1.00 89.19 164 HIS A N 1
ATOM 1158 C CA . HIS A 1 164 ? 8.409 4.016 -26.162 1.00 89.19 164 HIS A CA 1
ATOM 1159 C C . HIS A 1 164 ? 8.099 2.514 -26.021 1.00 89.19 164 HIS A C 1
ATOM 1161 O O . HIS A 1 164 ? 8.697 1.835 -25.182 1.00 89.19 164 HIS A O 1
ATOM 1167 N N . PRO A 1 165 ? 7.215 1.941 -26.863 1.00 85.88 165 P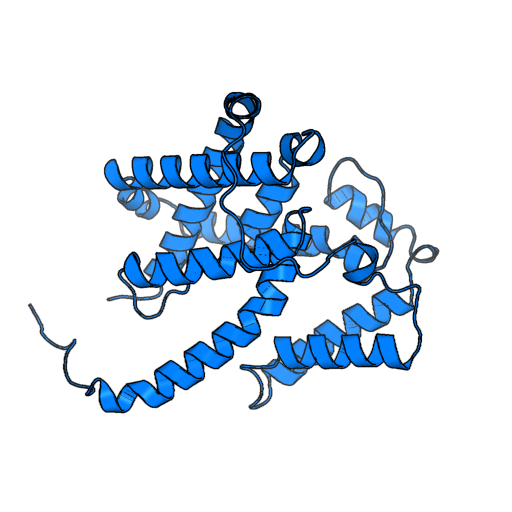RO A N 1
ATOM 1168 C CA . PRO A 1 165 ? 6.829 0.532 -26.760 1.00 85.88 165 PRO A CA 1
ATOM 1169 C C . PRO A 1 165 ? 7.994 -0.439 -27.023 1.00 85.88 165 PRO A C 1
ATOM 1171 O O . PRO A 1 165 ? 7.941 -1.591 -26.609 1.00 85.88 165 PRO A O 1
ATOM 1174 N N . GLY A 1 166 ? 9.061 0.017 -27.687 1.00 85.81 166 GLY A N 1
ATOM 1175 C CA . GLY A 1 166 ? 10.264 -0.784 -27.927 1.00 85.81 166 GLY A CA 1
ATOM 1176 C C . GLY A 1 166 ? 11.147 -1.001 -26.691 1.00 85.81 166 GLY A C 1
ATOM 1177 O O . GLY A 1 166 ? 12.029 -1.850 -26.740 1.00 85.81 166 GLY A O 1
ATOM 1178 N N . LEU A 1 167 ? 10.928 -0.253 -25.602 1.00 86.88 167 LEU A N 1
ATOM 1179 C CA . LEU A 1 167 ? 11.684 -0.384 -24.348 1.00 86.88 167 LEU A CA 1
ATOM 1180 C C . LEU A 1 167 ? 10.986 -1.283 -23.316 1.00 86.88 167 LEU A C 1
ATOM 1182 O O . LEU A 1 167 ? 11.489 -1.440 -22.207 1.00 86.88 167 LEU A O 1
ATOM 1186 N N . LEU A 1 168 ? 9.820 -1.841 -23.654 1.00 89.94 168 LEU A N 1
ATOM 1187 C CA . LEU A 1 168 ? 9.056 -2.697 -22.751 1.00 89.94 168 LEU A CA 1
ATOM 1188 C C . LEU A 1 168 ? 9.664 -4.102 -22.712 1.00 89.94 168 LEU A C 1
ATOM 1190 O O . LEU A 1 168 ? 10.013 -4.673 -23.747 1.00 89.94 168 LEU A O 1
ATOM 1194 N N . ASP A 1 169 ? 9.718 -4.693 -21.523 1.00 89.12 169 ASP A N 1
ATOM 1195 C CA . ASP A 1 169 ? 10.100 -6.088 -21.368 1.00 89.12 169 ASP A CA 1
ATOM 1196 C C . ASP A 1 169 ? 8.888 -6.981 -21.671 1.00 89.12 169 ASP A C 1
ATOM 1198 O O . ASP A 1 169 ? 7.925 -7.068 -20.902 1.00 89.12 169 ASP A O 1
ATOM 1202 N N . GLY A 1 170 ? 8.927 -7.655 -22.822 1.00 89.69 170 GLY A N 1
ATOM 1203 C CA . GLY A 1 170 ? 7.833 -8.513 -23.273 1.00 89.69 170 GLY A CA 1
ATOM 1204 C C . GLY A 1 170 ? 7.544 -9.698 -22.343 1.00 89.69 170 GLY A C 1
ATOM 1205 O O . GLY A 1 170 ? 6.399 -10.145 -22.282 1.00 89.69 170 GLY A O 1
ATOM 1206 N N . ARG A 1 171 ? 8.540 -10.196 -21.595 1.00 90.19 171 ARG A N 1
ATOM 1207 C CA . ARG A 1 171 ? 8.361 -11.308 -20.644 1.00 90.19 171 ARG A CA 1
ATOM 1208 C C . ARG A 1 171 ? 7.640 -10.815 -19.398 1.00 90.19 171 ARG A C 1
ATOM 1210 O O . ARG A 1 171 ? 6.662 -11.430 -18.984 1.00 90.19 171 ARG A O 1
ATOM 1217 N N . THR A 1 172 ? 8.060 -9.674 -18.860 1.00 90.38 172 THR A N 1
ATOM 1218 C CA . THR A 1 172 ? 7.409 -9.016 -17.719 1.00 90.38 172 THR A CA 1
ATOM 1219 C C . THR A 1 172 ? 5.962 -8.661 -18.053 1.00 90.38 172 THR A C 1
ATOM 1221 O O . THR A 1 172 ? 5.052 -8.995 -17.292 1.00 90.38 172 THR A O 1
ATOM 1224 N N . LEU A 1 173 ? 5.729 -8.103 -19.245 1.00 91.69 173 LEU A N 1
ATOM 1225 C CA . LEU A 1 173 ? 4.386 -7.804 -19.732 1.00 91.69 173 LEU A CA 1
ATOM 1226 C C . LEU A 1 173 ? 3.524 -9.062 -19.865 1.00 91.69 173 LEU A C 1
ATOM 1228 O O . LEU A 1 173 ? 2.377 -9.067 -19.419 1.00 91.69 173 LEU A O 1
ATOM 1232 N N . ALA A 1 174 ? 4.070 -10.142 -20.431 1.00 92.06 174 ALA A N 1
ATOM 1233 C CA . ALA A 1 174 ? 3.361 -11.411 -20.540 1.00 92.06 174 ALA A CA 1
ATOM 1234 C C . ALA A 1 174 ? 3.001 -11.979 -19.159 1.00 92.06 174 ALA A C 1
ATOM 1236 O O . ALA A 1 174 ? 1.856 -12.369 -18.949 1.00 92.06 174 ALA A O 1
ATOM 1237 N N . VAL A 1 175 ? 3.929 -11.977 -18.197 1.00 92.38 175 VAL A N 1
ATOM 1238 C CA . VAL A 1 175 ? 3.673 -12.448 -16.824 1.00 92.38 175 VAL A CA 1
ATOM 1239 C C . VAL A 1 175 ? 2.587 -11.613 -16.152 1.00 92.38 175 VAL A C 1
ATOM 1241 O O . VAL A 1 175 ? 1.654 -12.176 -15.575 1.00 92.38 175 VAL A O 1
ATOM 1244 N N . GLY A 1 176 ? 2.667 -10.285 -16.241 1.00 92.12 176 GLY A N 1
ATOM 1245 C CA . GLY A 1 176 ? 1.686 -9.395 -15.630 1.00 92.12 176 GLY A CA 1
ATOM 1246 C C . GLY A 1 176 ? 0.293 -9.542 -16.248 1.00 92.12 176 GLY A C 1
ATOM 1247 O O . GLY A 1 176 ? -0.682 -9.728 -15.518 1.00 92.12 176 GLY A O 1
ATOM 1248 N N . LEU A 1 177 ? 0.188 -9.558 -17.581 1.00 94.44 177 LEU A N 1
ATOM 1249 C CA . LEU A 1 177 ? -1.085 -9.768 -18.280 1.00 94.44 177 LEU A CA 1
ATOM 1250 C C . LEU A 1 177 ? -1.670 -11.158 -18.009 1.00 94.44 177 LEU A C 1
ATOM 1252 O O . LEU A 1 177 ? -2.866 -11.266 -17.745 1.00 94.44 177 LEU A O 1
ATOM 1256 N N . CYS A 1 178 ? -0.844 -12.208 -18.011 1.00 94.44 178 CYS A N 1
ATOM 1257 C CA . CYS A 1 178 ? -1.273 -13.555 -17.640 1.00 94.44 178 CYS A CA 1
ATOM 1258 C C . CYS A 1 178 ? -1.762 -13.608 -16.191 1.00 94.44 178 CYS A C 1
ATOM 1260 O O . CYS A 1 178 ? -2.788 -14.228 -15.931 1.00 94.44 178 CYS A O 1
ATOM 1262 N N . THR A 1 179 ? -1.083 -12.933 -15.258 1.00 94.12 179 THR A N 1
ATOM 1263 C CA . THR A 1 179 ? -1.510 -12.864 -13.851 1.00 94.12 179 THR A CA 1
ATOM 1264 C C . THR A 1 179 ? -2.883 -12.201 -13.739 1.00 94.12 179 THR A C 1
ATOM 1266 O O . THR A 1 179 ? -3.785 -12.774 -13.133 1.00 94.12 179 THR A O 1
ATOM 1269 N N . VAL A 1 180 ? -3.082 -11.040 -14.376 1.00 94.00 180 VAL A N 1
ATOM 1270 C CA . VAL A 1 180 ? -4.376 -10.333 -14.385 1.00 94.00 180 VAL A CA 1
ATOM 1271 C C . VAL A 1 180 ? -5.469 -11.186 -15.027 1.00 94.00 180 VAL A C 1
ATOM 1273 O O . VAL A 1 180 ? -6.551 -11.328 -14.459 1.00 94.00 180 VAL A O 1
ATOM 1276 N N . ALA A 1 181 ? -5.192 -11.790 -16.183 1.00 95.31 181 ALA A N 1
ATOM 1277 C CA . ALA A 1 181 ? -6.140 -12.662 -16.866 1.00 95.31 181 ALA A CA 1
ATOM 1278 C C . ALA A 1 181 ? -6.532 -13.854 -15.985 1.00 95.31 181 ALA A C 1
ATOM 1280 O O . ALA A 1 181 ? -7.715 -14.174 -15.882 1.00 95.31 181 ALA A O 1
ATOM 1281 N N . LEU A 1 182 ? -5.563 -14.474 -15.306 1.00 94.62 182 LEU A N 1
ATOM 1282 C CA . LEU A 1 182 ? -5.822 -15.603 -14.425 1.00 94.62 182 LEU A CA 1
ATOM 1283 C C . LEU A 1 182 ? -6.669 -15.186 -13.218 1.00 94.62 182 LEU A C 1
ATOM 1285 O O . LEU A 1 182 ? -7.634 -15.877 -12.911 1.00 94.62 182 LEU A O 1
ATOM 1289 N N . ILE A 1 183 ? -6.388 -14.037 -12.595 1.00 93.56 183 ILE A N 1
ATOM 1290 C CA . ILE A 1 183 ? -7.221 -13.487 -11.512 1.00 93.56 183 ILE A CA 1
ATOM 1291 C C . ILE A 1 183 ? -8.664 -13.301 -11.995 1.00 93.56 183 ILE A C 1
ATOM 1293 O O . ILE A 1 183 ? -9.580 -13.860 -11.396 1.00 93.56 183 ILE A O 1
ATOM 1297 N N . VAL A 1 184 ? -8.874 -12.595 -13.111 1.00 94.38 184 VAL A N 1
ATOM 1298 C CA . VAL A 1 184 ? -10.217 -12.308 -13.650 1.00 94.38 184 VAL A CA 1
ATOM 1299 C C . VAL A 1 184 ? -10.971 -13.587 -14.018 1.00 94.38 184 VAL A C 1
ATOM 1301 O O . VAL A 1 184 ? -12.180 -13.683 -13.802 1.00 94.38 184 VAL A O 1
ATOM 1304 N N . VAL A 1 185 ? -10.279 -14.585 -14.573 1.00 94.69 185 VAL A N 1
ATOM 1305 C CA . VAL A 1 185 ? -10.882 -15.882 -14.896 1.00 94.69 185 VAL A CA 1
ATOM 1306 C C . VAL A 1 185 ? -11.244 -16.635 -13.618 1.00 94.69 185 VAL A C 1
ATOM 1308 O O . VAL A 1 185 ? -12.382 -17.085 -13.495 1.00 94.69 185 VAL A O 1
ATOM 1311 N N . LEU A 1 186 ? -10.333 -16.736 -12.644 1.00 93.19 186 LEU A N 1
ATOM 1312 C CA . LEU A 1 186 ? -10.586 -17.446 -11.385 1.00 93.19 186 LEU A CA 1
ATOM 13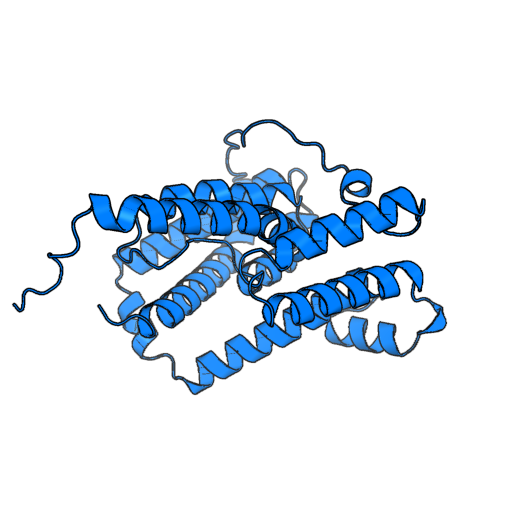13 C C . LEU A 1 186 ? -11.685 -16.776 -10.559 1.00 93.19 186 LEU A C 1
ATOM 1315 O O . LEU A 1 186 ? -12.464 -17.481 -9.917 1.00 93.19 186 LEU A O 1
ATOM 1319 N N . GLU A 1 187 ? -11.826 -15.454 -10.626 1.00 90.50 187 GLU A N 1
ATOM 1320 C CA . GLU A 1 187 ? -12.924 -14.728 -9.982 1.00 90.50 187 GLU A CA 1
ATOM 1321 C C . GLU A 1 187 ? -14.312 -15.125 -10.500 1.00 90.50 187 GLU A C 1
ATOM 1323 O O . GLU A 1 187 ? -15.301 -14.977 -9.780 1.00 90.50 187 GLU A O 1
ATOM 1328 N N . ARG A 1 188 ? -14.401 -15.673 -11.718 1.00 91.62 188 ARG A N 1
ATOM 1329 C CA . ARG A 1 188 ? -15.650 -16.197 -12.295 1.00 91.62 188 ARG A CA 1
ATOM 1330 C C . ARG A 1 188 ? -15.893 -17.677 -11.997 1.00 91.62 188 ARG A C 1
ATOM 1332 O O . ARG A 1 188 ? -16.913 -18.222 -12.410 1.00 91.62 188 ARG A O 1
ATOM 1339 N N . THR A 1 189 ? -14.974 -18.335 -11.299 1.00 92.25 189 THR A N 1
ATOM 1340 C CA . THR A 1 189 ? -15.041 -19.763 -10.951 1.00 92.25 189 THR A CA 1
ATOM 1341 C C . THR A 1 189 ? -15.375 -19.939 -9.464 1.00 92.25 189 THR A C 1
ATOM 1343 O O . THR A 1 189 ? -15.274 -18.980 -8.693 1.00 92.25 189 THR A O 1
ATOM 1346 N N . PRO A 1 190 ? -15.715 -21.156 -8.993 1.00 87.81 190 PRO A N 1
ATOM 1347 C CA . PRO A 1 190 ? -15.854 -21.422 -7.557 1.00 87.81 190 PRO A CA 1
ATOM 1348 C C . PRO A 1 190 ? -14.576 -21.152 -6.740 1.00 87.81 190 PRO A C 1
ATOM 1350 O O . PRO A 1 190 ? -14.648 -21.070 -5.519 1.00 87.81 190 PRO A O 1
ATOM 1353 N N . LEU A 1 191 ? -13.416 -20.978 -7.388 1.00 85.06 191 LEU A N 1
ATOM 1354 C CA . LEU A 1 191 ? -12.146 -20.642 -6.738 1.00 85.06 191 LEU A CA 1
ATOM 1355 C C . LEU A 1 191 ? -11.957 -19.137 -6.495 1.00 85.06 191 LEU A C 1
ATOM 1357 O O . LEU A 1 191 ? -10.865 -18.732 -6.098 1.00 85.06 191 LEU A O 1
ATOM 1361 N N . ARG A 1 192 ? -12.990 -18.304 -6.694 1.00 87.69 192 ARG A N 1
ATOM 1362 C CA . ARG A 1 192 ? -12.925 -16.839 -6.532 1.00 87.69 192 ARG A CA 1
ATOM 1363 C C . ARG A 1 192 ? -12.213 -16.397 -5.253 1.00 87.69 192 ARG A C 1
ATOM 1365 O O . ARG A 1 192 ? -11.426 -15.460 -5.287 1.00 87.69 192 ARG A O 1
ATOM 1372 N N . SER A 1 193 ? -12.460 -17.082 -4.140 1.00 84.44 193 SER A N 1
ATOM 1373 C CA . SER A 1 193 ? -11.895 -16.738 -2.834 1.00 84.44 193 SER A CA 1
ATOM 1374 C C . SER A 1 193 ? -10.374 -16.922 -2.742 1.00 84.44 193 SER A C 1
ATOM 1376 O O . SER A 1 193 ? -9.726 -16.250 -1.950 1.00 84.44 193 SER A O 1
ATOM 1378 N N . LEU A 1 194 ? -9.789 -17.812 -3.549 1.00 91.19 194 LEU A N 1
ATOM 1379 C CA . LEU A 1 194 ? -8.343 -18.061 -3.611 1.00 91.19 194 LEU A CA 1
ATOM 1380 C C . LEU A 1 194 ? -7.725 -17.598 -4.937 1.00 91.19 194 LEU A C 1
ATOM 1382 O O . LEU A 1 194 ? -6.543 -17.842 -5.171 1.00 91.19 194 LEU A O 1
ATOM 1386 N N . GLY A 1 195 ? -8.497 -16.916 -5.790 1.00 91.81 195 GLY A N 1
ATOM 1387 C CA . GLY A 1 195 ? -8.096 -16.543 -7.146 1.00 91.81 195 GLY A CA 1
ATOM 1388 C C . GLY A 1 195 ? -6.770 -15.789 -7.196 1.00 91.81 195 GLY A C 1
ATOM 1389 O O . GLY A 1 195 ? -5.871 -16.180 -7.937 1.00 91.81 195 GLY A O 1
ATOM 1390 N N . LEU A 1 196 ? -6.618 -14.776 -6.336 1.00 91.50 196 LEU A N 1
ATOM 1391 C CA . LEU A 1 196 ? -5.383 -13.998 -6.210 1.00 91.50 196 LEU A CA 1
ATOM 1392 C C . LEU A 1 196 ? -4.182 -14.875 -5.826 1.00 91.50 196 LEU A C 1
ATOM 1394 O O . LEU A 1 196 ? -3.127 -14.794 -6.447 1.00 91.50 196 LEU A O 1
ATOM 1398 N N . VAL A 1 197 ? -4.346 -15.729 -4.814 1.00 92.94 197 VAL A N 1
ATOM 1399 C CA . VAL A 1 197 ? -3.270 -16.576 -4.279 1.00 92.94 197 VAL A CA 1
ATOM 1400 C C . VAL A 1 197 ? -2.825 -17.598 -5.321 1.00 92.94 197 VAL A C 1
ATOM 1402 O O . VAL A 1 197 ? -1.632 -17.737 -5.586 1.00 92.94 197 VAL A O 1
ATOM 1405 N N . VAL A 1 198 ? -3.783 -18.281 -5.950 1.00 93.69 198 VAL A N 1
ATOM 1406 C CA . VAL A 1 198 ? -3.509 -19.255 -7.011 1.00 93.69 198 VAL A CA 1
ATOM 1407 C C . VAL A 1 198 ? -2.829 -18.574 -8.194 1.00 93.69 198 VAL A C 1
ATOM 1409 O O . VAL A 1 198 ? -1.872 -19.129 -8.728 1.00 93.69 198 VAL A O 1
ATOM 1412 N N . ALA A 1 199 ? -3.263 -17.365 -8.565 1.00 93.69 199 ALA A N 1
ATOM 1413 C CA . ALA A 1 199 ? -2.638 -16.609 -9.640 1.00 93.69 199 ALA A CA 1
ATOM 1414 C C . ALA A 1 199 ? -1.174 -16.299 -9.364 1.00 93.69 199 ALA A C 1
ATOM 1416 O O . ALA A 1 199 ? -0.323 -16.639 -10.182 1.00 93.69 199 ALA A O 1
ATOM 1417 N N . VAL A 1 200 ? -0.880 -15.731 -8.195 1.00 92.19 200 VAL A N 1
ATOM 1418 C CA . VAL A 1 200 ? 0.488 -15.385 -7.800 1.00 92.19 200 VAL A CA 1
ATOM 1419 C C . VAL A 1 200 ? 1.377 -16.627 -7.741 1.00 92.19 200 VAL A C 1
ATOM 1421 O O . VAL A 1 200 ? 2.498 -16.592 -8.244 1.00 92.19 200 VAL A O 1
ATOM 1424 N N . ILE A 1 201 ? 0.893 -17.740 -7.178 1.00 92.69 201 ILE A N 1
ATOM 1425 C CA . ILE A 1 201 ? 1.664 -18.991 -7.111 1.00 92.69 201 ILE A CA 1
ATOM 1426 C C . ILE A 1 201 ? 1.923 -19.545 -8.513 1.00 92.69 201 ILE A C 1
ATOM 1428 O O . ILE A 1 201 ? 3.061 -19.886 -8.832 1.00 92.69 201 ILE A O 1
ATOM 1432 N N . ALA A 1 202 ? 0.893 -19.624 -9.358 1.00 93.56 202 ALA A N 1
ATOM 1433 C CA . ALA A 1 202 ? 1.005 -20.195 -10.695 1.00 93.56 202 ALA A CA 1
ATOM 1434 C C . ALA A 1 202 ? 1.965 -19.390 -11.578 1.00 93.56 202 ALA A C 1
ATOM 1436 O O . ALA A 1 202 ? 2.816 -19.975 -12.254 1.00 93.56 202 ALA A O 1
ATOM 1437 N N . THR A 1 203 ? 1.873 -18.058 -11.559 1.00 91.88 203 THR A N 1
ATOM 1438 C CA . THR A 1 203 ? 2.756 -17.216 -12.372 1.00 91.88 203 THR A CA 1
ATOM 1439 C C . THR A 1 203 ? 4.174 -17.168 -11.813 1.00 91.88 203 THR A C 1
ATOM 1441 O O . THR A 1 203 ? 5.116 -17.299 -12.592 1.00 91.88 203 THR A O 1
ATOM 1444 N N . SER A 1 204 ? 4.354 -17.132 -10.488 1.00 90.25 204 SER A N 1
ATOM 1445 C CA . SER A 1 204 ? 5.685 -17.227 -9.862 1.00 90.25 204 SER A CA 1
ATOM 1446 C C . SER A 1 204 ? 6.374 -18.562 -10.168 1.00 90.25 204 SER A C 1
ATOM 1448 O O . SER A 1 204 ? 7.549 -18.585 -10.533 1.00 90.25 204 SER A O 1
ATOM 1450 N N . ALA A 1 205 ? 5.644 -19.679 -10.082 1.00 91.50 205 ALA A N 1
ATOM 1451 C CA . ALA A 1 205 ? 6.167 -20.997 -10.439 1.00 91.50 205 ALA A CA 1
ATOM 1452 C C . ALA A 1 205 ? 6.524 -21.075 -11.929 1.00 91.50 205 ALA A C 1
ATOM 1454 O O . ALA A 1 205 ? 7.572 -21.609 -12.280 1.00 91.50 205 ALA A O 1
ATOM 1455 N N . SER A 1 206 ? 5.694 -20.495 -12.800 1.00 89.69 206 SER A N 1
ATOM 1456 C CA . SER A 1 206 ? 5.959 -20.454 -14.243 1.00 89.69 206 SER A CA 1
ATOM 1457 C C . SER A 1 206 ? 7.246 -19.689 -14.564 1.00 89.69 206 SER A C 1
ATOM 1459 O O . SER A 1 206 ? 8.063 -20.181 -15.335 1.00 89.69 206 SER A O 1
ATOM 1461 N N . VAL A 1 207 ? 7.470 -18.529 -13.936 1.00 89.62 207 VAL A N 1
ATOM 1462 C CA . VAL A 1 207 ? 8.706 -17.740 -14.102 1.00 89.62 207 VAL A CA 1
ATOM 1463 C C . VAL A 1 207 ? 9.933 -18.528 -13.642 1.00 89.62 207 VAL A C 1
ATOM 1465 O O . VAL A 1 207 ? 10.936 -18.564 -14.355 1.00 89.62 207 VAL A O 1
ATOM 1468 N N . HIS A 1 208 ? 9.837 -19.206 -12.494 1.00 87.25 208 HIS A N 1
ATOM 1469 C CA . HIS A 1 208 ? 10.930 -20.019 -11.961 1.00 87.25 208 HIS A CA 1
ATOM 1470 C C . HIS A 1 208 ? 11.265 -21.215 -12.867 1.00 87.25 208 HIS A C 1
ATOM 1472 O O . HIS A 1 208 ? 12.433 -21.456 -13.159 1.00 87.25 208 HIS A O 1
ATOM 1478 N N . LEU A 1 209 ? 10.250 -21.933 -13.359 1.00 89.25 209 LEU A N 1
ATOM 1479 C CA . LEU A 1 209 ? 10.430 -23.096 -14.236 1.00 89.25 209 LEU A CA 1
ATOM 1480 C C . LEU A 1 209 ? 10.967 -22.721 -15.624 1.00 89.25 209 LEU A C 1
ATOM 1482 O O . LEU A 1 209 ? 11.711 -23.495 -16.220 1.00 89.25 209 LEU A O 1
ATOM 1486 N N . LEU A 1 210 ? 10.592 -21.549 -16.142 1.00 87.88 210 LEU A N 1
ATOM 1487 C CA . LEU A 1 210 ? 11.048 -21.051 -17.442 1.00 87.88 210 LEU A CA 1
ATOM 1488 C C . LEU A 1 210 ? 12.415 -20.346 -17.377 1.00 87.88 210 LEU A C 1
ATOM 1490 O O . LEU A 1 210 ? 12.964 -20.005 -18.426 1.00 87.88 210 LEU A O 1
ATOM 1494 N N . GLY A 1 211 ? 12.961 -20.119 -16.176 1.00 81.56 211 GLY A N 1
ATOM 1495 C CA . GLY A 1 211 ? 14.262 -19.473 -15.978 1.00 81.56 211 GLY A CA 1
ATOM 1496 C C . GLY A 1 211 ? 14.305 -18.024 -16.471 1.00 81.56 211 GLY A C 1
ATOM 1497 O O . GLY A 1 211 ? 15.314 -17.577 -17.014 1.00 81.56 211 GLY A O 1
ATOM 1498 N N . TRP A 1 212 ? 13.194 -17.290 -16.368 1.00 83.12 212 TRP A N 1
ATOM 1499 C CA . TRP A 1 212 ? 13.119 -15.907 -16.845 1.00 83.12 212 TRP A CA 1
ATOM 1500 C C . TRP A 1 212 ? 13.718 -14.932 -15.828 1.00 83.12 212 TRP A C 1
ATOM 1502 O O . TRP A 1 212 ? 12.993 -14.264 -15.099 1.00 83.12 212 TRP A O 1
ATOM 1512 N N . GLU A 1 213 ? 15.046 -14.823 -15.820 1.00 75.56 213 GLU A N 1
ATOM 1513 C CA . GLU A 1 213 ? 15.794 -13.920 -14.926 1.00 75.56 213 GLU A CA 1
ATOM 1514 C C . GLU A 1 213 ? 15.570 -12.424 -15.213 1.00 75.56 213 GLU A C 1
ATOM 1516 O O . GLU A 1 213 ? 15.866 -11.593 -14.364 1.00 75.56 213 GLU A O 1
ATOM 1521 N N . GLN A 1 214 ? 15.034 -12.047 -16.385 1.00 72.94 214 GLN A N 1
ATOM 1522 C CA . GLN A 1 214 ? 14.702 -10.637 -16.660 1.00 72.94 214 GLN A CA 1
ATOM 1523 C C . GLN A 1 214 ? 13.479 -10.139 -15.877 1.00 72.94 214 GLN A C 1
ATOM 1525 O O . GLN A 1 214 ? 13.280 -8.932 -15.755 1.00 72.94 214 GLN A O 1
ATOM 1530 N N . VAL A 1 215 ? 12.640 -11.045 -15.366 1.00 78.25 215 VAL A N 1
ATOM 1531 C CA . VAL A 1 215 ? 11.454 -10.660 -14.600 1.00 78.25 215 VAL A CA 1
ATOM 1532 C C . VAL A 1 215 ? 11.885 -10.363 -13.172 1.00 78.25 215 VAL A C 1
ATOM 1534 O O . VAL A 1 215 ? 12.321 -11.264 -12.463 1.00 78.25 215 VAL A O 1
ATOM 1537 N N . ALA A 1 216 ? 11.727 -9.111 -12.744 1.00 79.88 216 ALA A N 1
ATOM 1538 C CA . ALA A 1 216 ? 12.074 -8.696 -11.391 1.00 79.88 216 ALA A CA 1
ATOM 1539 C C . ALA A 1 216 ? 11.319 -9.529 -10.343 1.00 79.88 216 ALA A C 1
ATOM 1541 O O . ALA A 1 216 ? 10.085 -9.578 -10.323 1.00 79.88 216 ALA A O 1
ATOM 1542 N N . THR A 1 217 ? 12.068 -10.166 -9.450 1.00 81.81 217 THR A N 1
ATOM 1543 C CA . THR A 1 217 ? 11.543 -10.986 -8.360 1.00 81.81 217 THR A CA 1
ATOM 1544 C C . THR A 1 217 ? 11.695 -10.280 -7.014 1.00 81.81 217 THR A C 1
ATOM 1546 O O . THR A 1 217 ? 12.485 -9.354 -6.842 1.00 81.81 217 THR A O 1
ATOM 1549 N N . LEU A 1 218 ? 10.960 -10.747 -6.000 1.00 76.25 218 LEU A N 1
ATOM 1550 C CA . LEU A 1 218 ? 11.118 -10.238 -4.632 1.00 76.25 218 LEU A CA 1
ATOM 1551 C C . LEU A 1 218 ? 12.532 -10.472 -4.073 1.00 76.25 218 LEU A C 1
ATOM 1553 O O . LEU A 1 218 ? 12.986 -9.703 -3.227 1.00 76.25 218 LEU A O 1
ATOM 1557 N N . ASN A 1 219 ? 13.229 -11.509 -4.545 1.00 74.75 219 ASN A N 1
ATOM 1558 C CA . ASN A 1 219 ? 14.593 -11.798 -4.115 1.00 74.75 219 ASN A CA 1
ATOM 1559 C C . ASN A 1 219 ? 15.578 -10.730 -4.620 1.00 74.75 219 ASN A C 1
ATOM 1561 O O . ASN A 1 219 ? 16.475 -10.327 -3.883 1.00 74.75 219 ASN A O 1
ATOM 1565 N N . ASP A 1 220 ? 15.345 -10.194 -5.821 1.00 76.38 220 ASP A N 1
ATOM 1566 C CA . ASP A 1 220 ? 16.151 -9.108 -6.402 1.00 76.38 220 ASP A CA 1
ATOM 1567 C C . ASP A 1 220 ? 16.003 -7.798 -5.618 1.00 76.38 220 ASP A C 1
ATOM 1569 O O . ASP A 1 220 ? 16.891 -6.949 -5.615 1.00 76.38 220 ASP A O 1
ATOM 1573 N N . LEU A 1 221 ? 14.898 -7.655 -4.882 1.00 72.50 221 LEU A N 1
ATOM 1574 C CA . LEU A 1 221 ? 14.642 -6.533 -3.980 1.00 72.50 221 LEU A CA 1
ATOM 1575 C C . LEU A 1 221 ? 15.280 -6.723 -2.591 1.00 72.50 221 LEU A C 1
ATOM 1577 O O . LEU A 1 221 ? 15.004 -5.946 -1.674 1.00 72.50 221 LEU A O 1
ATOM 1581 N N . GLY A 1 222 ? 16.105 -7.761 -2.404 1.00 68.38 222 GLY A N 1
ATOM 1582 C CA . GLY A 1 222 ? 16.768 -8.062 -1.133 1.00 68.38 222 GLY A CA 1
ATOM 1583 C C . GLY A 1 222 ? 15.795 -8.458 -0.020 1.00 68.38 222 GLY A C 1
ATOM 1584 O O . GLY A 1 222 ? 16.122 -8.349 1.166 1.00 68.38 222 GLY A O 1
ATOM 1585 N N . VAL A 1 223 ? 14.582 -8.891 -0.381 1.00 71.38 223 VAL A N 1
ATOM 1586 C CA . VAL A 1 223 ? 13.557 -9.291 0.583 1.00 71.38 223 VAL A CA 1
ATOM 1587 C C . VAL A 1 223 ? 13.921 -10.652 1.157 1.00 71.38 223 VAL A C 1
ATOM 1589 O O . VAL A 1 223 ? 13.598 -11.699 0.606 1.00 71.38 223 VAL A O 1
ATOM 1592 N N . THR A 1 224 ? 14.583 -10.633 2.306 1.00 67.75 224 THR A N 1
ATOM 1593 C CA . THR A 1 224 ? 14.814 -11.826 3.117 1.00 67.75 224 THR A CA 1
ATOM 1594 C C . THR A 1 224 ? 13.773 -11.881 4.223 1.00 67.75 224 THR A C 1
ATOM 1596 O O . THR A 1 224 ? 13.550 -10.890 4.923 1.00 67.75 224 THR A O 1
ATOM 1599 N N . LEU A 1 225 ? 13.120 -13.039 4.382 1.00 63.84 225 LEU A N 1
ATOM 1600 C CA . LEU A 1 225 ? 12.213 -13.296 5.501 1.00 63.84 225 LEU A CA 1
ATOM 1601 C C . LEU A 1 225 ? 13.009 -13.206 6.803 1.00 63.84 225 LEU A C 1
ATOM 1603 O O . LEU A 1 225 ? 13.619 -14.161 7.276 1.00 63.84 225 LEU A O 1
ATOM 1607 N N . SER A 1 226 ? 13.012 -12.009 7.366 1.00 63.53 226 SER A N 1
ATOM 1608 C CA . SER A 1 226 ? 13.386 -11.784 8.747 1.00 63.53 226 SER A CA 1
ATOM 1609 C C . SER A 1 226 ? 12.266 -12.359 9.616 1.00 63.53 226 SER A C 1
ATOM 1611 O O . SER A 1 226 ? 11.125 -12.454 9.170 1.00 63.53 226 SER A O 1
ATOM 1613 N N . GLY A 1 227 ? 12.574 -12.794 10.838 1.00 75.62 227 GLY A N 1
ATOM 1614 C CA . GLY A 1 227 ? 11.546 -13.272 11.769 1.00 75.62 227 GLY A CA 1
ATOM 1615 C C . GLY A 1 227 ? 10.480 -12.209 12.083 1.00 75.62 227 GLY A C 1
ATOM 1616 O O . GLY A 1 227 ? 10.407 -11.160 11.451 1.00 75.62 227 GLY A O 1
ATOM 1617 N N . LEU A 1 228 ? 9.662 -12.460 13.107 1.00 81.94 228 LEU A N 1
ATOM 1618 C CA . LEU A 1 228 ? 8.597 -11.538 13.529 1.00 81.94 228 LEU A CA 1
ATOM 1619 C C . LEU A 1 228 ? 9.058 -10.064 13.603 1.00 81.94 228 LEU A C 1
ATOM 1621 O O . LEU A 1 228 ? 10.202 -9.808 14.005 1.00 81.94 228 LEU A O 1
ATOM 1625 N N . PRO A 1 229 ? 8.174 -9.100 13.261 1.00 79.62 229 PRO A N 1
ATOM 1626 C CA . PRO A 1 229 ? 8.518 -7.684 13.245 1.00 79.62 229 PRO A CA 1
ATOM 1627 C C . PRO A 1 229 ? 9.020 -7.257 14.622 1.00 79.62 229 PRO A C 1
ATOM 1629 O O . PRO A 1 229 ? 8.306 -7.348 15.623 1.00 79.62 229 PRO A O 1
ATOM 1632 N N . ARG A 1 230 ? 10.273 -6.805 14.680 1.00 83.81 230 ARG A N 1
ATOM 1633 C CA . ARG A 1 230 ? 10.850 -6.272 15.913 1.00 83.81 230 ARG A CA 1
ATOM 1634 C C . ARG A 1 230 ? 10.327 -4.850 16.113 1.00 83.81 230 ARG A C 1
ATOM 1636 O O . ARG A 1 230 ? 10.352 -4.077 15.158 1.00 83.81 230 ARG A O 1
ATOM 1643 N N . PRO A 1 231 ? 9.870 -4.482 17.321 1.00 85.56 231 PRO A N 1
ATOM 1644 C CA . PRO A 1 231 ? 9.512 -3.101 17.608 1.00 85.56 231 PRO A CA 1
ATOM 1645 C C . PRO A 1 231 ? 10.710 -2.177 17.364 1.00 85.56 231 PRO A C 1
ATOM 1647 O O . PRO A 1 231 ? 11.748 -2.309 18.013 1.00 85.56 231 PRO A O 1
ATOM 1650 N N . GLU A 1 232 ? 10.566 -1.246 16.427 1.00 87.81 232 GLU A N 1
ATOM 1651 C CA . GLU A 1 232 ? 11.540 -0.185 16.183 1.00 87.81 232 GLU A CA 1
ATOM 1652 C C . GLU A 1 232 ? 11.054 1.117 16.820 1.00 87.81 232 GLU A C 1
ATOM 1654 O O . GLU A 1 232 ? 9.864 1.432 16.809 1.00 87.81 232 GLU A O 1
ATOM 1659 N N . LEU A 1 233 ? 11.980 1.895 17.379 1.00 92.06 233 LEU A N 1
ATOM 1660 C CA . LEU A 1 233 ? 11.638 3.190 17.960 1.00 92.06 233 LEU A CA 1
ATOM 1661 C C . LEU A 1 233 ? 11.499 4.259 16.866 1.00 92.06 233 LEU A C 1
ATOM 1663 O O . LEU A 1 233 ? 12.376 4.346 15.989 1.00 92.06 233 LEU A O 1
ATOM 1667 N N . PRO A 1 234 ? 10.467 5.125 16.951 1.00 91.81 234 PRO A N 1
ATOM 1668 C CA . PRO A 1 234 ? 10.257 6.189 15.984 1.00 91.81 234 PRO A CA 1
ATOM 1669 C C . PRO A 1 234 ? 11.470 7.120 15.941 1.00 91.81 234 PRO A C 1
ATOM 1671 O O . PRO A 1 234 ? 12.087 7.456 16.956 1.00 91.81 234 PRO A O 1
ATOM 1674 N N . LEU A 1 235 ? 11.838 7.522 14.732 1.00 92.12 235 LEU A N 1
ATOM 1675 C CA . LEU A 1 235 ? 12.878 8.506 14.495 1.00 92.12 235 LEU A CA 1
ATOM 1676 C C . LEU A 1 235 ? 12.294 9.909 14.707 1.00 92.12 235 LEU A C 1
ATOM 1678 O O . LEU A 1 235 ? 11.502 10.388 13.897 1.00 92.12 235 LEU A O 1
ATOM 1682 N N . LEU A 1 236 ? 12.677 10.563 15.807 1.00 92.44 236 LEU A N 1
ATOM 1683 C CA . LEU A 1 236 ? 12.118 11.865 16.193 1.00 92.44 236 LEU A CA 1
ATOM 1684 C C . LEU A 1 236 ? 12.570 13.019 15.285 1.00 92.44 236 LEU A C 1
ATOM 1686 O O . LEU A 1 236 ? 11.848 14.000 15.143 1.00 92.44 236 LEU A O 1
ATOM 1690 N N . SER A 1 237 ? 13.728 12.898 14.630 1.00 92.50 237 SER A N 1
ATOM 1691 C CA . SER A 1 237 ? 14.270 13.953 13.762 1.00 92.50 237 SER A CA 1
ATOM 1692 C C . SER A 1 237 ? 13.413 14.229 12.525 1.00 92.50 237 SER A C 1
ATOM 1694 O O . SER A 1 237 ? 13.398 15.353 12.034 1.00 92.50 237 SER A O 1
ATOM 1696 N N . VAL A 1 238 ? 12.674 13.230 12.035 1.00 94.06 238 VAL A N 1
ATOM 1697 C CA . VAL A 1 238 ? 11.820 13.353 10.842 1.00 94.06 238 VAL A CA 1
ATOM 1698 C C . VAL A 1 238 ? 10.380 13.756 11.166 1.00 94.06 238 VAL A C 1
ATOM 1700 O O . VAL A 1 238 ? 9.600 14.010 10.252 1.00 94.06 238 VAL A O 1
ATOM 1703 N N . VAL A 1 239 ? 10.013 13.852 12.450 1.00 95.31 239 VAL A N 1
ATOM 1704 C CA . VAL A 1 239 ? 8.639 14.166 12.883 1.00 95.31 239 VAL A CA 1
ATOM 1705 C C . VAL A 1 239 ? 8.093 15.442 12.235 1.00 95.31 239 VAL A C 1
ATOM 1707 O O . VAL A 1 239 ? 7.002 15.358 11.673 1.00 95.31 239 VAL A O 1
ATOM 1710 N N . PRO A 1 240 ? 8.808 16.590 12.219 1.00 95.06 240 PRO A N 1
ATOM 1711 C CA . PRO A 1 240 ? 8.261 17.825 11.653 1.00 95.06 240 PRO A CA 1
ATOM 1712 C C . PRO A 1 240 ? 7.872 17.688 10.178 1.00 95.06 240 PRO A C 1
ATOM 1714 O O . PRO A 1 240 ? 6.825 18.180 9.764 1.00 95.06 240 PRO A O 1
ATOM 1717 N N . ALA A 1 241 ? 8.678 16.964 9.399 1.00 94.69 241 ALA A N 1
ATOM 1718 C CA . ALA A 1 241 ? 8.438 16.750 7.977 1.00 94.69 241 ALA A CA 1
ATOM 1719 C C . ALA A 1 241 ? 7.315 15.729 7.706 1.00 94.69 241 ALA A C 1
ATOM 1721 O O . ALA A 1 241 ? 6.704 15.748 6.640 1.00 94.69 241 ALA A O 1
ATOM 1722 N N . LEU A 1 242 ? 7.015 14.855 8.672 1.00 96.38 242 LEU A N 1
ATOM 1723 C CA . LEU A 1 242 ? 5.993 13.814 8.552 1.00 96.38 242 LEU A CA 1
ATOM 1724 C C . LEU A 1 242 ? 4.618 14.222 9.100 1.00 96.38 242 LEU A C 1
ATOM 1726 O O . LEU A 1 242 ? 3.660 13.484 8.886 1.00 96.38 242 LEU A O 1
ATOM 1730 N N . LEU A 1 243 ? 4.476 15.386 9.748 1.00 96.19 243 LEU A N 1
ATOM 1731 C CA . LEU A 1 243 ? 3.188 15.842 10.295 1.00 96.19 243 LEU A CA 1
ATOM 1732 C C . LEU A 1 243 ? 2.104 15.991 9.218 1.00 96.19 243 LEU A C 1
ATOM 1734 O O . LEU A 1 243 ? 1.004 15.462 9.371 1.00 96.19 243 LEU A O 1
ATOM 1738 N N . VAL A 1 244 ? 2.413 16.680 8.115 1.00 96.06 244 VAL A N 1
ATOM 1739 C CA . VAL A 1 244 ? 1.454 16.893 7.017 1.00 96.06 244 VAL A CA 1
ATOM 1740 C C . VAL A 1 244 ? 1.097 15.572 6.315 1.00 96.06 244 VAL A C 1
ATOM 1742 O O . VAL A 1 244 ? -0.100 15.295 6.165 1.00 96.06 244 VAL A O 1
ATOM 1745 N N . PRO A 1 245 ? 2.069 14.708 5.948 1.00 95.94 245 PRO A N 1
ATOM 1746 C CA . PRO A 1 245 ? 1.769 13.361 5.468 1.00 95.94 245 PRO A CA 1
ATOM 1747 C C . PRO A 1 245 ? 0.899 12.545 6.428 1.00 95.94 245 PRO A C 1
ATOM 1749 O O . PRO A 1 245 ? -0.075 11.939 5.989 1.00 95.94 245 PRO A O 1
ATOM 1752 N N . ALA A 1 246 ? 1.194 12.565 7.732 1.00 96.94 246 ALA A N 1
ATOM 1753 C CA . ALA A 1 246 ? 0.464 11.794 8.736 1.00 96.94 246 ALA A CA 1
ATOM 1754 C C . ALA A 1 246 ? -1.006 12.217 8.850 1.00 96.94 246 ALA A C 1
ATOM 1756 O O . ALA A 1 246 ? -1.896 11.368 8.879 1.00 96.94 246 ALA A O 1
ATOM 1757 N N . VAL A 1 247 ? -1.283 13.524 8.869 1.00 95.31 247 VAL A N 1
ATOM 1758 C CA . VAL A 1 247 ? -2.661 14.042 8.890 1.00 95.31 247 VAL A CA 1
ATOM 1759 C C . VAL A 1 247 ? -3.397 13.693 7.593 1.00 95.31 247 VAL A C 1
ATOM 1761 O O . VAL A 1 247 ? -4.568 13.316 7.636 1.00 95.31 247 VAL A O 1
ATOM 1764 N N . SER A 1 248 ? -2.713 13.756 6.449 1.00 93.44 248 SER A N 1
ATOM 1765 C CA . SER A 1 248 ? -3.294 13.397 5.146 1.00 93.44 248 SER A CA 1
ATOM 1766 C C . SER A 1 248 ? -3.658 11.909 5.076 1.00 93.44 248 SER A C 1
ATOM 1768 O O . SER A 1 248 ? -4.763 11.553 4.663 1.00 93.44 248 SER A O 1
ATOM 1770 N N . LEU A 1 249 ? -2.760 11.038 5.545 1.00 94.81 249 LEU A N 1
ATOM 1771 C CA . LEU A 1 249 ? -2.995 9.599 5.684 1.00 94.81 249 LEU A CA 1
ATOM 1772 C C . LEU A 1 249 ? -4.139 9.301 6.656 1.00 94.81 249 LEU A C 1
ATOM 1774 O O . LEU A 1 249 ? -5.001 8.478 6.345 1.00 94.81 249 LEU A O 1
ATOM 1778 N N . ALA A 1 250 ? -4.191 10.001 7.792 1.00 94.12 250 ALA A N 1
ATOM 1779 C CA . ALA A 1 250 ? -5.265 9.862 8.769 1.00 94.12 250 ALA A CA 1
ATOM 1780 C C . ALA A 1 250 ? -6.620 10.240 8.160 1.00 94.12 250 ALA A C 1
ATOM 1782 O O . ALA A 1 250 ? -7.590 9.500 8.314 1.00 94.12 250 ALA A O 1
ATOM 1783 N N . PHE A 1 251 ? -6.684 11.346 7.414 1.00 90.31 251 PHE A N 1
ATOM 1784 C CA . PHE A 1 251 ? -7.893 11.764 6.711 1.00 90.31 251 PHE A CA 1
ATOM 1785 C C . PHE A 1 251 ? -8.355 10.703 5.707 1.00 90.31 251 PHE A C 1
ATOM 1787 O O . PHE A 1 251 ? -9.498 10.254 5.776 1.00 90.31 251 PHE A O 1
ATOM 1794 N N . VAL A 1 252 ? -7.463 10.233 4.830 1.00 90.25 252 VAL A N 1
ATOM 1795 C CA . VAL A 1 252 ? -7.787 9.191 3.843 1.00 90.25 252 VAL A CA 1
ATOM 1796 C C . VAL A 1 252 ? -8.222 7.884 4.508 1.00 90.25 252 VAL A C 1
ATOM 1798 O O . VAL A 1 252 ? -9.146 7.227 4.027 1.00 90.25 252 VAL A O 1
ATOM 1801 N N . GLY A 1 253 ? -7.608 7.507 5.629 1.00 90.19 253 GLY A N 1
ATOM 1802 C CA . GLY A 1 253 ? -8.016 6.329 6.388 1.00 90.19 253 GLY A CA 1
ATOM 1803 C C . GLY A 1 253 ? -9.396 6.449 7.011 1.00 90.19 253 GLY A C 1
ATOM 1804 O O . GLY A 1 253 ? -10.211 5.539 6.870 1.00 90.19 253 GLY A O 1
ATOM 1805 N N . LEU A 1 254 ? -9.686 7.584 7.642 1.00 88.69 254 LEU A N 1
ATOM 1806 C CA . LEU A 1 254 ? -10.990 7.838 8.247 1.00 88.69 254 LEU A CA 1
ATOM 1807 C C . LEU A 1 254 ? -12.101 7.921 7.190 1.00 88.69 254 LEU A C 1
ATOM 1809 O O . LEU A 1 254 ? -13.163 7.338 7.387 1.00 88.69 254 LEU A O 1
ATOM 1813 N N . VAL A 1 255 ? -11.850 8.585 6.056 1.00 85.88 255 VAL A N 1
ATOM 1814 C CA . VAL A 1 255 ? -12.806 8.708 4.941 1.00 85.88 255 VAL A CA 1
ATOM 1815 C C . VAL A 1 255 ? -13.136 7.339 4.340 1.00 85.88 255 VAL A C 1
ATOM 1817 O O . VAL A 1 255 ? -14.312 7.020 4.169 1.00 85.88 255 VAL A O 1
ATOM 1820 N N . GLN A 1 256 ? -12.128 6.504 4.066 1.00 85.50 256 GLN A N 1
ATOM 1821 C CA . GLN A 1 256 ? -12.352 5.154 3.534 1.00 85.50 256 GLN A CA 1
ATOM 1822 C C . GLN A 1 256 ? -13.055 4.247 4.549 1.00 85.50 256 GLN A C 1
ATOM 1824 O O . GLN A 1 256 ? -14.013 3.564 4.193 1.00 85.50 256 GLN A O 1
ATOM 1829 N N . GLY A 1 257 ? -12.630 4.280 5.816 1.00 83.75 257 GLY A N 1
ATOM 1830 C CA . GLY A 1 257 ? -13.276 3.521 6.886 1.00 83.75 257 GLY A CA 1
ATOM 1831 C C . GLY A 1 257 ? -14.752 3.893 7.043 1.00 83.75 257 GLY A C 1
ATOM 1832 O O . GLY A 1 257 ? -15.609 3.012 7.100 1.00 83.75 257 GLY A O 1
ATOM 1833 N N . ALA A 1 258 ? -15.068 5.192 7.015 1.00 80.56 258 ALA A N 1
ATOM 1834 C CA . ALA A 1 258 ? -16.444 5.676 7.049 1.00 80.56 258 ALA A CA 1
ATOM 1835 C C . ALA A 1 258 ? -17.253 5.198 5.833 1.00 80.56 258 ALA A C 1
ATOM 1837 O O . ALA A 1 258 ? -18.362 4.696 6.011 1.00 80.56 258 ALA A O 1
ATOM 1838 N N . GLY A 1 259 ? -16.686 5.284 4.624 1.00 77.19 259 GLY A N 1
ATOM 1839 C CA . GLY A 1 259 ? -17.334 4.816 3.396 1.00 77.19 259 GLY A CA 1
ATOM 1840 C C . GLY A 1 259 ? -17.677 3.324 3.422 1.00 77.19 259 GLY A C 1
ATOM 1841 O O . GLY A 1 259 ? -18.773 2.942 3.022 1.00 77.19 259 GLY A O 1
ATOM 1842 N N . ILE A 1 260 ? -16.783 2.483 3.950 1.00 77.81 260 ILE A N 1
ATOM 1843 C CA . ILE A 1 260 ? -17.038 1.043 4.106 1.00 77.81 260 ILE A CA 1
ATOM 1844 C C . ILE A 1 260 ? -18.116 0.811 5.168 1.00 77.81 260 ILE A C 1
ATOM 1846 O O . ILE A 1 260 ? -19.079 0.091 4.915 1.00 77.81 260 ILE A O 1
ATOM 1850 N N . SER A 1 261 ? -17.995 1.452 6.333 1.00 73.81 261 SER A N 1
ATOM 1851 C CA . SER A 1 261 ? -18.956 1.282 7.430 1.00 73.81 261 SER A CA 1
ATOM 1852 C C . SER A 1 261 ? -20.375 1.737 7.073 1.00 73.81 261 SER A C 1
ATOM 1854 O O . SER A 1 261 ? -21.334 1.138 7.540 1.00 73.81 261 SER A O 1
ATOM 1856 N N . ALA A 1 262 ? -20.531 2.735 6.196 1.00 69.19 262 ALA A N 1
ATOM 1857 C CA . ALA A 1 262 ? -21.839 3.197 5.736 1.00 69.19 262 ALA A CA 1
ATOM 1858 C C . ALA A 1 262 ? -22.589 2.150 4.890 1.00 69.19 262 ALA A C 1
ATOM 1860 O O . ALA A 1 262 ? -23.817 2.173 4.843 1.00 69.19 262 ALA A O 1
ATOM 1861 N N . ASN A 1 263 ? -21.866 1.222 4.250 1.00 66.12 263 ASN A N 1
ATOM 1862 C CA . ASN A 1 263 ? -22.457 0.148 3.447 1.00 66.12 263 ASN A CA 1
ATOM 1863 C C . ASN A 1 263 ? -22.907 -1.057 4.290 1.00 66.12 263 ASN A C 1
ATOM 1865 O O . ASN A 1 263 ? -23.660 -1.895 3.797 1.00 66.12 263 ASN A O 1
ATOM 1869 N N . PHE A 1 264 ? -22.470 -1.143 5.549 1.00 60.91 264 PHE A N 1
ATOM 1870 C CA . PHE A 1 264 ? -22.864 -2.185 6.493 1.00 60.91 264 PHE A CA 1
ATOM 1871 C C . PHE A 1 264 ? -23.685 -1.545 7.616 1.00 60.91 264 PHE A C 1
ATOM 1873 O O . PHE A 1 264 ? -23.144 -1.098 8.625 1.00 60.91 264 PHE A O 1
ATOM 1880 N N . LEU A 1 265 ? -25.002 -1.460 7.417 1.00 47.06 265 LEU A N 1
ATOM 1881 C CA . LEU A 1 265 ? -25.931 -1.047 8.470 1.00 47.06 265 LEU A CA 1
ATOM 1882 C C . LEU A 1 265 ? -25.897 -2.091 9.597 1.00 47.06 265 LEU A C 1
ATOM 1884 O O . LEU A 1 265 ? -26.130 -3.272 9.341 1.00 47.06 265 LEU A O 1
ATOM 1888 N N . ASN A 1 266 ? -25.583 -1.644 10.817 1.00 43.66 266 ASN A N 1
ATOM 1889 C CA . ASN A 1 266 ? -25.835 -2.407 12.045 1.00 43.66 266 ASN A CA 1
ATOM 1890 C C . ASN A 1 266 ? -27.335 -2.483 12.333 1.00 43.66 266 ASN A C 1
ATOM 1892 O O . ASN A 1 266 ? -28.007 -1.435 12.173 1.00 43.66 266 ASN A O 1
#

Secondary structure (DSSP, 8-state):
----S--S-HHHHHHHHHHHHHHHHHHHHHHHHHHHHHTTS-HHHHHHHHHHHHHHHHHH-S-TT------HHHHHHHHT-HHHHHSS-HHHHHHHHHHHHHHHHHHHHHTTTHHHHTTS-HHHHHHHHHHHHHHHHHHHHHHHHS-----SSHHHHHHHHHH-GGGS-HHHHHHHHHHHHHHHHHHTSTTGGGHHHHHHHHHHHHHHHHT-TTS--TTTTT----SSPPPPPP-GGGHHHHHHHHHHHHHHHHHHHHHHHHHS--

pLDDT: mean 85.6, std 11.38, range [32.5, 97.44]

Sequence (266 aa):
MNTEANSTSKRSTFRHDASAGLVLGLQSVPDGLATGLLAGVNPLAGLYGYMVGTVSGAFSTSSSFMAVQGTGAMAMLVADVAVLRESSSPSRALVTLSVLTGIAMLVAGLLKLGSMLRFVSNAVMVGFINAVGVNIVLGQLANLTGYSADGPNRVVRAVNTFLHPGLLDGRTLAVGLCTVALIVVLERTPLRSLGLVVAVIATSASVHLLGWEQVATLNDLGVTLSGLPRPELPLLSVVPALLVPAVSLAFVGLVQGAGISANFLN

Mean predicted aligned error: 7.05 Å